Protein AF-A0A7C8F3L1-F1 (afdb_monomer)

Radius of gyration: 28.56 Å; Cα contacts (8 Å, |Δi|>4): 112; chains: 1; bounding box: 68×70×72 Å

Mean predicted aligned error: 16.93 Å

Sequence (219 aa):
MAISGIQSGQEVYRTPFAQESSMRPSEPSIVRYTESDTVLISEEAKELAKKDYPEKNQGKIATGQMDAAIQDKDLPLEALSLPSWYGNYVPNAMTVTHSISHEFWDMVGELTKDNSLSDEDRSQIKNYLQNDPIHQVNLAKDEFRRQFKNEISEYMDSIGKYFQESLKENGVNSNSDYYKKVVLDKDNSEKVHQSMQKRIESDPRLLELAEILGIKLNS

Structure (mmCIF, N/CA/C/O backbone):
data_AF-A0A7C8F3L1-F1
#
_entry.id   AF-A0A7C8F3L1-F1
#
loop_
_atom_site.group_PDB
_atom_site.id
_atom_site.type_symbol
_atom_site.label_atom_id
_atom_site.label_alt_id
_atom_site.label_comp_id
_atom_site.label_asym_id
_atom_site.label_entity_id
_atom_site.label_seq_id
_atom_site.pdbx_PDB_ins_code
_atom_site.Cartn_x
_atom_site.Cartn_y
_atom_site.Cartn_z
_atom_site.occupancy
_atom_site.B_iso_or_equiv
_atom_site.auth_seq_id
_atom_site.auth_comp_id
_atom_site.auth_asym_id
_atom_site.auth_atom_id
_atom_site.pdbx_PDB_model_num
ATOM 1 N N . MET A 1 1 ? 49.415 -52.675 -28.141 1.00 41.12 1 MET A N 1
ATOM 2 C CA . MET A 1 1 ? 48.752 -52.657 -26.821 1.00 41.12 1 MET A CA 1
ATOM 3 C C . MET A 1 1 ? 47.460 -51.883 -26.987 1.00 41.12 1 MET A C 1
ATOM 5 O O . MET A 1 1 ? 47.522 -50.749 -27.434 1.00 41.12 1 MET A O 1
ATOM 9 N N . ALA A 1 2 ? 46.321 -52.526 -26.746 1.00 43.72 2 ALA A N 1
ATOM 10 C CA . ALA A 1 2 ? 44.985 -51.968 -26.933 1.00 43.72 2 ALA A CA 1
ATOM 11 C C . ALA A 1 2 ? 44.196 -52.143 -25.635 1.00 43.72 2 ALA A C 1
ATOM 13 O O . ALA A 1 2 ? 44.110 -53.275 -25.173 1.00 43.72 2 ALA A O 1
ATOM 14 N N . ILE A 1 3 ? 43.650 -51.050 -25.088 1.00 39.44 3 ILE A N 1
ATOM 15 C CA . ILE A 1 3 ? 42.543 -50.963 -24.109 1.00 39.44 3 ILE A CA 1
ATOM 16 C C . ILE A 1 3 ? 41.992 -49.526 -24.292 1.00 39.44 3 ILE A C 1
ATOM 18 O O . ILE A 1 3 ? 42.764 -48.584 -24.159 1.00 39.44 3 ILE A O 1
ATOM 22 N N . SER A 1 4 ? 40.844 -49.287 -24.940 1.00 40.03 4 SER A N 1
ATOM 23 C CA . SER A 1 4 ? 39.437 -49.451 -24.512 1.00 40.03 4 SER A CA 1
ATOM 24 C C . SER A 1 4 ? 39.009 -48.469 -23.411 1.00 40.03 4 SER A C 1
ATOM 26 O O . SER A 1 4 ? 39.640 -48.418 -22.360 1.00 40.03 4 SER A O 1
ATOM 28 N N . GLY A 1 5 ? 37.934 -47.703 -23.650 1.00 34.28 5 GLY A N 1
ATOM 29 C CA . GLY A 1 5 ? 37.453 -46.713 -22.682 1.00 34.28 5 GLY A CA 1
ATOM 30 C C . GLY A 1 5 ? 36.285 -45.807 -23.094 1.00 34.28 5 GLY A C 1
ATOM 31 O O . GLY A 1 5 ? 36.393 -44.605 -22.924 1.00 34.28 5 GLY A O 1
ATOM 32 N N . ILE A 1 6 ? 35.179 -46.399 -23.563 1.00 42.59 6 ILE A N 1
ATOM 33 C CA . ILE A 1 6 ? 33.783 -45.946 -23.348 1.00 42.59 6 ILE A CA 1
ATOM 34 C C . ILE A 1 6 ? 33.248 -44.743 -24.165 1.00 42.59 6 ILE A C 1
ATOM 36 O O . ILE A 1 6 ? 33.463 -43.572 -23.871 1.00 42.59 6 ILE A O 1
ATOM 40 N N . GLN A 1 7 ? 32.411 -45.114 -25.142 1.00 43.03 7 GLN A N 1
ATOM 41 C CA . GLN A 1 7 ? 31.275 -44.374 -25.702 1.00 43.03 7 GLN A CA 1
ATOM 42 C C . GLN A 1 7 ? 30.099 -44.297 -24.713 1.00 43.03 7 GLN A C 1
ATOM 44 O O . GLN A 1 7 ? 29.766 -45.292 -24.074 1.00 43.03 7 GLN A O 1
ATOM 49 N N . SER A 1 8 ? 29.402 -43.162 -24.706 1.00 42.12 8 SER A N 1
ATOM 50 C CA . SER A 1 8 ? 27.931 -42.974 -24.688 1.00 42.12 8 SER A CA 1
ATOM 51 C C . SER A 1 8 ? 27.674 -41.543 -24.201 1.00 42.12 8 SER A C 1
ATOM 53 O O . SER A 1 8 ? 28.358 -41.070 -23.309 1.00 42.12 8 SER A O 1
ATOM 55 N N . GLY A 1 9 ? 26.772 -40.738 -24.738 1.00 35.88 9 GLY A N 1
ATOM 56 C CA . GLY A 1 9 ? 25.750 -40.890 -25.759 1.00 35.88 9 GLY A CA 1
ATOM 57 C C . GLY A 1 9 ? 24.759 -39.756 -25.498 1.00 35.88 9 GLY A C 1
ATOM 58 O O . GLY A 1 9 ? 24.421 -39.553 -24.340 1.00 35.88 9 GLY A O 1
ATOM 59 N N . GLN A 1 10 ? 24.349 -39.010 -26.527 1.00 36.50 10 GLN A N 1
ATOM 60 C CA . GLN A 1 10 ? 23.057 -38.310 -26.618 1.00 36.50 10 GLN A CA 1
ATOM 61 C C . GLN A 1 10 ? 22.979 -37.539 -27.945 1.00 36.50 10 GLN A C 1
ATOM 63 O O . GLN A 1 10 ? 23.273 -36.354 -28.030 1.00 36.50 10 GLN A O 1
ATOM 68 N N . GLU A 1 11 ? 22.558 -38.248 -28.994 1.00 39.00 11 GLU A N 1
ATOM 69 C CA . GLU A 1 11 ? 21.820 -37.656 -30.111 1.00 39.00 11 GLU A CA 1
ATOM 70 C C . GLU A 1 11 ? 20.391 -38.206 -30.070 1.00 39.00 11 GLU A C 1
ATOM 72 O O . GLU A 1 11 ? 20.135 -39.313 -30.532 1.00 39.00 11 GLU A O 1
ATOM 77 N N . VAL A 1 12 ? 19.471 -37.448 -29.478 1.00 38.06 12 VAL A N 1
ATOM 78 C CA . VAL A 1 12 ? 18.010 -37.556 -29.638 1.00 38.06 12 VAL A CA 1
ATOM 79 C C . VAL A 1 12 ? 17.530 -36.147 -29.252 1.00 38.06 12 VAL A C 1
ATOM 81 O O . VAL A 1 12 ? 17.669 -35.769 -28.100 1.00 38.06 12 VAL A O 1
ATOM 84 N N . TYR A 1 13 ? 17.173 -35.212 -30.131 1.00 33.66 13 TYR A N 1
ATOM 85 C CA . TYR A 1 13 ? 16.140 -35.260 -31.155 1.00 33.66 13 TYR A CA 1
ATOM 86 C C . TYR A 1 13 ? 16.482 -34.294 -32.300 1.00 33.66 13 TYR A C 1
ATOM 88 O O . TYR A 1 13 ? 16.552 -33.081 -32.116 1.00 33.66 13 TYR A O 1
ATOM 96 N N . ARG A 1 14 ? 16.604 -34.839 -33.511 1.00 31.86 14 ARG A N 1
ATOM 97 C CA . ARG A 1 14 ? 16.380 -34.120 -34.769 1.00 31.86 14 ARG A CA 1
ATOM 98 C C . ARG A 1 14 ? 14.924 -34.367 -35.159 1.00 31.86 14 ARG A C 1
ATOM 100 O O . ARG A 1 14 ? 14.532 -35.522 -35.298 1.00 31.86 14 ARG A O 1
ATOM 107 N N . THR A 1 15 ? 14.141 -33.323 -35.385 1.00 41.84 15 THR A N 1
ATOM 108 C CA . THR A 1 15 ? 12.866 -33.422 -36.109 1.00 41.84 15 THR A CA 1
ATOM 109 C C . THR A 1 15 ? 12.894 -32.460 -37.292 1.00 41.84 15 THR A C 1
ATOM 111 O O . THR A 1 15 ? 13.135 -31.269 -37.112 1.00 41.84 15 THR A O 1
ATOM 114 N N . PRO A 1 16 ? 12.668 -32.944 -38.522 1.00 45.44 16 PRO A N 1
ATOM 115 C CA . PRO A 1 16 ? 12.120 -32.133 -39.594 1.00 45.44 16 PRO A CA 1
ATOM 116 C C . PRO A 1 16 ? 10.601 -32.353 -39.653 1.00 45.44 16 PRO A C 1
ATOM 118 O O . PRO A 1 16 ? 10.141 -33.456 -39.381 1.00 45.44 16 PRO A O 1
ATOM 121 N N . PHE A 1 17 ? 9.828 -31.328 -40.008 1.00 31.78 17 PHE A N 1
ATOM 122 C CA . PHE A 1 17 ? 8.878 -31.352 -41.132 1.00 31.78 17 PHE A CA 1
ATOM 123 C C . PHE A 1 17 ? 8.000 -30.096 -41.138 1.00 31.78 17 PHE A C 1
ATOM 125 O O . PHE A 1 17 ? 7.510 -29.640 -40.108 1.00 31.78 17 PHE A O 1
ATOM 132 N N . ALA A 1 18 ? 7.798 -29.571 -42.343 1.00 36.12 18 ALA A N 1
ATOM 133 C CA . ALA A 1 18 ? 6.807 -28.562 -42.671 1.00 36.12 18 ALA A CA 1
ATOM 134 C C . ALA A 1 18 ? 5.569 -29.201 -43.338 1.00 36.12 18 ALA A C 1
ATOM 136 O O . ALA A 1 18 ? 5.679 -30.254 -43.962 1.00 36.12 18 ALA A O 1
ATOM 137 N N . GLN A 1 19 ? 4.468 -28.440 -43.273 1.00 33.66 19 GLN A N 1
ATOM 138 C CA . GLN A 1 19 ? 3.292 -28.361 -44.163 1.00 33.66 19 GLN A CA 1
ATOM 139 C C . GLN A 1 19 ? 2.064 -29.298 -44.014 1.00 33.66 19 GLN A C 1
ATOM 141 O O . GLN A 1 19 ? 2.078 -30.468 -44.372 1.00 33.66 19 GLN A O 1
ATOM 146 N N . GLU A 1 20 ? 0.980 -28.660 -43.533 1.00 35.03 20 GLU A N 1
ATOM 147 C CA . GLU A 1 20 ? -0.432 -28.599 -43.989 1.00 35.03 20 GLU A CA 1
ATOM 148 C C . GLU A 1 20 ? -1.170 -29.825 -44.576 1.00 35.03 20 GLU A C 1
ATOM 150 O O . GLU A 1 20 ? -0.854 -30.294 -45.663 1.00 35.03 20 GLU A O 1
ATOM 155 N N . SER A 1 21 ? -2.317 -30.182 -43.964 1.00 32.69 21 SER A N 1
ATOM 156 C CA . SER A 1 21 ? -3.661 -30.092 -44.590 1.00 32.69 21 SER A CA 1
ATOM 157 C C . SER A 1 21 ? -4.800 -30.563 -43.653 1.00 32.69 21 SER A C 1
ATOM 159 O O . SER A 1 21 ? -4.766 -31.670 -43.132 1.00 32.69 21 SER A O 1
ATOM 161 N N . SER A 1 22 ? -5.819 -29.699 -43.511 1.00 36.09 22 SER A N 1
ATOM 162 C CA . SER A 1 22 ? -7.275 -29.956 -43.410 1.00 36.09 22 SER A CA 1
ATOM 163 C C . SER A 1 22 ? -7.852 -31.031 -42.461 1.00 36.09 22 SER A C 1
ATOM 165 O O . SER A 1 22 ? -7.794 -32.216 -42.763 1.00 36.09 22 SER A O 1
ATOM 167 N N . MET A 1 23 ? -8.573 -30.593 -41.411 1.00 30.83 23 MET A N 1
ATOM 168 C CA . MET A 1 23 ? -9.991 -30.924 -41.111 1.00 30.83 23 MET A CA 1
ATOM 169 C C . MET A 1 23 ? -10.448 -30.256 -39.783 1.00 30.83 23 MET A C 1
ATOM 171 O O . MET A 1 23 ? -9.787 -30.358 -38.757 1.00 30.83 23 MET A O 1
ATOM 175 N N . ARG A 1 24 ? -11.592 -29.550 -39.803 1.00 32.66 24 ARG A N 1
ATOM 176 C CA . ARG A 1 24 ? -12.407 -29.125 -38.627 1.00 32.66 24 ARG A CA 1
ATOM 177 C C . ARG A 1 24 ? -13.138 -30.353 -38.024 1.00 32.66 24 ARG A C 1
ATOM 179 O O . ARG A 1 24 ? -13.264 -31.332 -38.756 1.00 32.66 24 ARG A O 1
ATOM 186 N N . PRO A 1 25 ? -13.874 -30.269 -36.888 1.00 44.16 25 PRO A N 1
ATOM 187 C CA . PRO A 1 25 ? -13.764 -29.443 -35.668 1.00 44.16 25 PRO A CA 1
ATOM 188 C C . PRO A 1 25 ? -13.951 -30.275 -34.361 1.00 44.16 25 PRO A C 1
ATOM 190 O O . PRO A 1 25 ? -14.642 -31.286 -34.380 1.00 44.16 25 PRO A O 1
ATOM 193 N N . SER A 1 26 ? -13.477 -29.800 -33.201 1.00 34.19 26 SER A N 1
ATOM 194 C CA . SER A 1 26 ? -14.122 -30.068 -31.892 1.00 34.19 26 SER A CA 1
ATOM 195 C C . SER A 1 26 ? -13.448 -29.280 -30.766 1.00 34.19 26 SER A C 1
ATOM 197 O O . SER A 1 26 ? -12.226 -29.287 -30.641 1.00 34.19 26 SER A O 1
ATOM 199 N N . GLU A 1 27 ? -14.265 -28.600 -29.963 1.00 39.47 27 GLU A N 1
ATOM 200 C CA . GLU A 1 27 ? -13.885 -27.886 -28.741 1.00 39.47 27 GLU A CA 1
ATOM 201 C C . GLU A 1 27 ? -13.195 -28.823 -27.731 1.00 39.47 27 GLU A C 1
ATOM 203 O O . GLU A 1 27 ? -13.696 -29.927 -27.495 1.00 39.47 27 GLU A O 1
ATOM 208 N N . PRO A 1 28 ? -12.091 -28.415 -27.080 1.00 36.34 28 PRO A N 1
ATOM 209 C CA . PRO A 1 28 ? -11.550 -29.176 -25.968 1.00 36.34 28 PRO A CA 1
ATOM 210 C C . PRO A 1 28 ? -12.359 -28.901 -24.697 1.00 36.34 28 PRO A C 1
ATOM 212 O O . PRO A 1 28 ? -12.402 -27.793 -24.162 1.00 36.34 28 PRO A O 1
ATOM 215 N N . SER A 1 29 ? -12.997 -29.960 -24.213 1.00 37.44 29 SER A N 1
ATOM 216 C CA . SER A 1 29 ? -13.644 -30.038 -22.911 1.00 37.44 29 SER A CA 1
ATOM 217 C C . SER A 1 29 ? -12.632 -29.766 -21.794 1.00 37.44 29 SER A C 1
ATOM 219 O O . SER A 1 29 ? -11.554 -30.355 -21.754 1.00 37.44 29 SER A O 1
ATOM 221 N N . ILE A 1 30 ? -13.001 -28.887 -20.863 1.00 40.16 30 ILE A N 1
ATOM 222 C CA . ILE A 1 30 ? -12.249 -28.611 -19.637 1.00 40.16 30 ILE A CA 1
ATOM 223 C C . ILE A 1 30 ? -12.249 -29.881 -18.776 1.00 40.16 30 ILE A C 1
ATOM 225 O O . ILE A 1 30 ? -13.267 -30.229 -18.174 1.00 40.16 30 ILE A O 1
ATOM 229 N N . VAL A 1 31 ? -11.107 -30.564 -18.690 1.00 38.09 31 VAL A N 1
ATOM 230 C CA . VAL A 1 31 ? -10.878 -31.606 -17.683 1.00 38.09 31 VAL A CA 1
ATOM 231 C C . VAL A 1 31 ? -10.505 -30.908 -16.378 1.00 38.09 31 VAL A C 1
ATOM 233 O O . VAL A 1 31 ? -9.419 -30.351 -16.235 1.00 38.09 31 VAL A O 1
ATOM 236 N N . ARG A 1 32 ? -11.437 -30.901 -15.422 1.00 37.78 32 ARG A N 1
ATOM 237 C CA . ARG A 1 32 ? -11.162 -30.534 -14.031 1.00 37.78 32 ARG A CA 1
ATOM 238 C C . ARG A 1 32 ? -10.427 -31.696 -13.368 1.00 37.78 32 ARG A C 1
ATOM 240 O O . ARG A 1 32 ? -11.048 -32.709 -13.065 1.00 37.78 32 ARG A O 1
ATOM 247 N N . TYR A 1 33 ? -9.136 -31.533 -13.109 1.00 36.88 33 TYR A N 1
ATOM 248 C CA . TYR A 1 33 ? -8.442 -32.356 -12.126 1.00 36.88 33 TYR A CA 1
ATOM 249 C C . TYR A 1 33 ? -8.737 -31.783 -10.738 1.00 36.88 33 TYR A C 1
ATOM 251 O O . TYR A 1 33 ? -8.188 -30.760 -10.343 1.00 36.88 33 TYR A O 1
ATOM 259 N N . THR A 1 34 ? -9.654 -32.417 -10.012 1.00 49.84 34 THR A N 1
ATOM 260 C CA . THR A 1 34 ? -9.706 -32.331 -8.550 1.00 49.84 34 THR A CA 1
ATOM 261 C C . THR A 1 34 ? -8.997 -33.560 -8.005 1.00 49.84 34 THR A C 1
ATOM 263 O O . THR A 1 34 ? -9.644 -34.528 -7.614 1.00 49.84 34 THR A O 1
ATOM 266 N N . GLU A 1 35 ? -7.669 -33.548 -8.022 1.00 45.53 35 GLU A N 1
ATOM 267 C CA . GLU A 1 35 ? -6.904 -34.440 -7.159 1.00 45.53 35 GLU A CA 1
ATOM 268 C C . GLU A 1 35 ? -6.589 -33.650 -5.896 1.00 45.53 35 GLU A C 1
ATOM 270 O O . GLU A 1 35 ? -5.793 -32.714 -5.886 1.00 45.53 35 GLU A O 1
ATOM 275 N N . SER A 1 36 ? -7.328 -33.968 -4.837 1.00 48.06 36 SER A N 1
ATOM 276 C CA . SER A 1 36 ? -6.984 -33.577 -3.482 1.00 48.06 36 SER A CA 1
ATOM 277 C C . SER A 1 36 ? -5.642 -34.218 -3.141 1.00 48.06 36 SER A C 1
ATOM 279 O O . SER A 1 36 ? -5.587 -35.405 -2.805 1.00 48.06 36 SER A O 1
ATOM 281 N N . ASP A 1 37 ? -4.575 -33.435 -3.259 1.00 38.44 37 ASP A N 1
ATOM 282 C CA . ASP A 1 37 ? -3.248 -33.787 -2.774 1.00 38.44 37 ASP A CA 1
ATOM 283 C C . ASP A 1 37 ? -3.350 -34.023 -1.259 1.00 38.44 37 ASP A C 1
ATOM 285 O O . ASP A 1 37 ? -3.557 -33.102 -0.465 1.00 38.44 37 ASP A O 1
ATOM 289 N N . THR A 1 38 ? -3.376 -35.294 -0.865 1.00 52.12 38 THR A N 1
ATOM 290 C CA . THR A 1 38 ? -3.554 -35.709 0.527 1.00 52.12 38 THR A CA 1
ATOM 291 C C . THR A 1 38 ? -2.256 -36.331 0.999 1.00 52.12 38 THR A C 1
ATOM 293 O O . THR A 1 38 ? -1.897 -37.449 0.637 1.00 52.12 38 THR A O 1
ATOM 296 N N . VAL A 1 39 ? -1.538 -35.586 1.835 1.00 48.72 39 VAL A N 1
ATOM 297 C CA . VAL A 1 39 ? -0.328 -36.073 2.494 1.00 48.72 39 VAL A CA 1
ATOM 298 C C . VAL A 1 39 ? -0.739 -37.087 3.563 1.00 48.72 39 VAL A C 1
ATOM 300 O O . VAL A 1 39 ? -1.374 -36.741 4.561 1.00 48.72 39 VAL A O 1
ATOM 303 N N . LEU A 1 40 ? -0.380 -38.356 3.365 1.00 50.44 40 LEU A N 1
ATOM 304 C CA . LEU A 1 40 ? -0.539 -39.394 4.382 1.00 50.44 40 LEU A CA 1
ATOM 305 C C . LEU A 1 40 ? 0.531 -39.199 5.462 1.00 50.44 40 LEU A C 1
ATOM 307 O O . LEU A 1 40 ? 1.679 -39.609 5.312 1.00 50.44 40 LEU A O 1
ATOM 311 N N . ILE A 1 41 ? 0.148 -38.546 6.558 1.00 60.69 41 ILE A N 1
ATOM 312 C CA . ILE A 1 41 ? 0.997 -38.405 7.744 1.00 60.69 41 ILE A CA 1
ATOM 313 C C . ILE A 1 41 ? 1.142 -39.785 8.398 1.00 60.69 41 ILE A C 1
ATOM 315 O O . ILE A 1 41 ? 0.138 -40.437 8.704 1.00 60.69 41 ILE A O 1
ATOM 319 N N . SER A 1 42 ? 2.385 -40.225 8.617 1.00 68.62 42 SER A N 1
ATOM 320 C CA . SER A 1 42 ? 2.680 -41.495 9.286 1.00 68.62 42 SER A CA 1
ATOM 321 C C . SER A 1 42 ? 2.126 -41.516 10.716 1.00 68.62 42 SER A C 1
ATOM 323 O O . SER A 1 42 ? 2.050 -40.488 11.390 1.00 68.62 42 SER A O 1
ATOM 325 N N . GLU A 1 43 ? 1.746 -42.698 11.207 1.00 61.94 43 GLU A N 1
ATOM 326 C CA . GLU A 1 43 ? 1.290 -42.873 12.598 1.00 61.94 43 GLU A CA 1
ATOM 327 C C . GLU A 1 43 ? 2.353 -42.409 13.612 1.00 61.94 43 GLU A C 1
ATOM 329 O O . GLU A 1 43 ? 2.019 -41.801 14.624 1.00 61.94 43 GLU A O 1
ATOM 334 N N . GLU A 1 44 ? 3.637 -42.568 13.288 1.00 59.06 44 GLU A N 1
ATOM 335 C CA . GLU A 1 44 ? 4.754 -42.080 14.106 1.00 59.06 44 GLU A CA 1
ATOM 336 C C . GLU A 1 44 ? 4.784 -40.541 14.205 1.00 59.06 44 GLU A C 1
ATOM 338 O O . GLU A 1 44 ? 4.976 -39.985 15.287 1.00 59.06 44 GLU A O 1
ATOM 343 N N . ALA A 1 45 ? 4.491 -39.832 13.109 1.00 63.22 45 ALA A N 1
ATOM 344 C CA . ALA A 1 45 ? 4.359 -38.375 13.120 1.00 63.22 45 ALA A CA 1
ATOM 345 C C . ALA A 1 45 ? 3.104 -37.909 13.885 1.00 63.22 45 ALA A C 1
ATOM 347 O O . ALA A 1 45 ? 3.135 -36.865 14.542 1.00 63.22 45 ALA A O 1
ATOM 348 N N . LYS A 1 46 ? 2.014 -38.694 13.874 1.00 61.66 46 LYS A N 1
ATOM 349 C CA . LYS A 1 46 ? 0.825 -38.420 14.703 1.00 61.66 46 LYS A CA 1
ATOM 350 C C . LYS A 1 46 ? 1.105 -38.597 16.195 1.00 61.66 46 LYS A C 1
ATOM 352 O O . LYS A 1 46 ? 0.560 -37.842 17.000 1.00 61.66 46 LYS A O 1
ATOM 357 N N . GLU A 1 47 ? 1.922 -39.573 16.583 1.00 64.38 47 GLU A N 1
ATOM 358 C CA . GLU A 1 47 ? 2.301 -39.770 17.988 1.00 64.38 47 GLU A CA 1
ATOM 359 C C . GLU A 1 47 ? 3.258 -38.687 18.496 1.00 64.38 47 GLU A C 1
ATOM 361 O O . GLU A 1 47 ? 3.100 -38.219 19.626 1.00 64.38 47 GLU A O 1
ATOM 366 N N . LEU A 1 48 ? 4.190 -38.222 17.660 1.00 60.88 48 LEU A N 1
ATOM 367 C CA . LEU A 1 48 ? 5.054 -37.081 17.985 1.00 60.88 48 LEU A CA 1
ATOM 368 C C . LEU A 1 48 ? 4.245 -35.790 18.171 1.00 60.88 48 LEU A C 1
ATOM 370 O O . LEU A 1 48 ? 4.416 -35.102 19.176 1.00 60.88 48 LEU A O 1
ATOM 374 N N . ALA A 1 49 ? 3.275 -35.521 17.291 1.00 59.97 49 ALA A N 1
ATOM 375 C CA . ALA A 1 49 ? 2.391 -34.360 17.417 1.00 59.97 49 ALA A CA 1
ATOM 376 C C . ALA A 1 49 ? 1.547 -34.365 18.709 1.00 59.97 49 ALA A C 1
ATOM 378 O O . ALA A 1 49 ? 1.173 -33.304 19.206 1.00 59.97 49 ALA A O 1
ATOM 379 N N . LYS A 1 50 ? 1.260 -35.542 19.285 1.00 59.75 50 LYS A N 1
ATOM 380 C CA . LYS A 1 50 ? 0.550 -35.666 20.570 1.00 59.75 50 LYS A CA 1
ATOM 381 C C . LYS A 1 50 ? 1.446 -35.436 21.788 1.00 59.75 50 LYS A C 1
ATOM 383 O O . LYS A 1 50 ? 0.929 -35.079 22.841 1.00 59.75 50 LYS A O 1
ATOM 388 N N . LYS A 1 51 ? 2.761 -35.649 21.678 1.00 54.22 51 LYS A N 1
ATOM 389 C CA . LYS A 1 51 ? 3.702 -35.452 22.796 1.00 54.22 51 LYS A CA 1
ATOM 390 C C . LYS A 1 51 ? 4.080 -33.988 23.017 1.00 54.22 51 LYS A C 1
ATOM 392 O O . LYS A 1 51 ? 4.320 -33.615 24.161 1.00 54.22 51 LYS A O 1
ATOM 397 N N . ASP A 1 52 ? 4.061 -33.172 21.964 1.00 52.50 52 ASP A N 1
ATOM 398 C CA . ASP A 1 52 ? 4.460 -31.758 22.032 1.00 52.50 52 ASP A CA 1
ATOM 399 C C . ASP A 1 52 ? 3.295 -30.782 22.287 1.00 52.50 52 ASP A C 1
ATOM 401 O O . ASP A 1 52 ? 3.517 -29.590 22.499 1.00 52.50 52 ASP A O 1
ATOM 405 N N . TYR A 1 53 ? 2.053 -31.275 22.334 1.00 41.66 53 TYR A N 1
ATOM 406 C CA . TYR A 1 53 ? 0.869 -30.467 22.632 1.00 41.66 53 TYR A CA 1
ATOM 407 C C . TYR A 1 53 ? 0.187 -30.929 23.927 1.00 41.66 53 TYR A C 1
ATOM 409 O O . TYR A 1 53 ? -0.397 -32.012 23.956 1.00 41.66 53 TYR A O 1
ATOM 417 N N . PRO A 1 54 ? 0.174 -30.121 25.004 1.00 43.06 54 PRO A N 1
ATOM 418 C CA . PRO A 1 54 ? -0.657 -30.427 26.160 1.00 43.06 54 PRO A CA 1
ATOM 419 C C . PRO A 1 54 ? -2.150 -30.375 25.779 1.00 43.06 54 PRO A C 1
ATOM 421 O O . PRO A 1 54 ? -2.642 -29.375 25.256 1.00 43.06 54 PRO A O 1
ATOM 424 N N . GLU A 1 55 ? -2.869 -31.455 26.099 1.00 46.12 55 GLU A N 1
ATOM 425 C CA . GLU A 1 55 ? -4.290 -31.786 25.852 1.00 46.12 55 GLU A CA 1
ATOM 426 C C . GLU A 1 55 ? -5.360 -30.786 26.365 1.00 46.12 55 GLU A C 1
ATOM 428 O O . GLU A 1 55 ? -6.513 -31.155 26.576 1.00 46.12 55 GLU A O 1
ATOM 433 N N . LYS A 1 56 ? -5.062 -29.498 26.572 1.00 43.88 56 LYS A N 1
ATOM 434 C CA . LYS A 1 56 ? -6.051 -28.553 27.131 1.00 43.88 56 LYS A CA 1
ATOM 435 C C . LYS A 1 56 ? -6.951 -27.826 26.130 1.00 43.88 56 LYS A C 1
ATOM 437 O O . LYS A 1 56 ? -7.856 -27.135 26.580 1.00 43.88 56 LYS A O 1
ATOM 442 N N . ASN A 1 57 ? -6.792 -28.006 24.818 1.00 46.28 57 ASN A N 1
ATOM 443 C CA . ASN A 1 57 ? -7.537 -27.213 23.824 1.00 46.28 57 ASN A CA 1
ATOM 444 C C . ASN A 1 57 ? -8.220 -28.024 22.703 1.00 46.28 57 ASN A C 1
ATOM 446 O O . ASN A 1 57 ? -8.379 -27.519 21.598 1.00 46.28 57 ASN A O 1
ATOM 450 N N . GLN A 1 58 ? -8.683 -29.254 22.958 1.00 42.47 58 GLN A N 1
ATOM 451 C CA . GLN A 1 58 ? -9.498 -30.004 21.976 1.00 42.47 58 GLN A CA 1
ATOM 452 C C . GLN A 1 58 ? -11.020 -29.872 22.162 1.00 42.47 58 GLN A C 1
ATOM 454 O O . GLN A 1 58 ? -11.795 -30.669 21.644 1.00 42.47 58 GLN A O 1
ATOM 459 N N . GLY A 1 59 ? -11.488 -28.828 22.843 1.00 38.25 59 GLY A N 1
ATOM 460 C CA . GLY A 1 59 ? -12.922 -28.602 23.012 1.00 38.25 59 GLY A CA 1
ATOM 461 C C . GLY A 1 59 ? -13.278 -27.133 23.121 1.00 38.25 59 GLY A C 1
ATOM 462 O O . GLY A 1 59 ? -13.654 -26.703 24.203 1.00 38.25 59 GLY A O 1
ATOM 463 N N . LYS A 1 60 ? -13.135 -26.361 22.033 1.00 40.34 60 LYS A N 1
ATOM 464 C CA . LYS A 1 60 ? -13.776 -25.038 21.859 1.00 40.34 60 LYS A CA 1
ATOM 465 C C . LYS A 1 60 ? -13.615 -24.504 20.425 1.00 40.34 60 LYS A C 1
ATOM 467 O O . LYS A 1 60 ? -13.106 -23.416 20.199 1.00 40.34 60 LYS A O 1
ATOM 472 N N . ILE A 1 61 ? -14.085 -25.266 19.437 1.00 41.62 61 ILE A N 1
ATOM 473 C CA . ILE A 1 61 ? -14.429 -24.711 18.115 1.00 41.62 61 ILE A CA 1
ATOM 474 C C . ILE A 1 61 ? -15.926 -24.927 17.894 1.00 41.62 61 ILE A C 1
ATOM 476 O O . ILE A 1 61 ? -16.366 -25.663 17.024 1.00 41.62 61 ILE A O 1
ATOM 480 N N . ALA A 1 62 ? -16.719 -24.338 18.779 1.00 43.12 62 ALA A N 1
ATOM 481 C CA . ALA A 1 62 ? -18.136 -24.093 18.579 1.00 43.12 62 ALA A CA 1
ATOM 482 C C . ALA A 1 62 ? -18.531 -23.015 19.589 1.00 43.12 62 ALA A C 1
ATOM 484 O O . ALA A 1 62 ? -18.218 -23.130 20.772 1.00 43.12 62 ALA A O 1
ATOM 485 N N . THR A 1 63 ? -19.206 -21.971 19.114 1.00 35.06 63 THR A N 1
ATOM 486 C CA . THR A 1 63 ? -19.792 -20.866 19.893 1.00 35.06 63 THR A CA 1
ATOM 487 C C . THR A 1 63 ? -18.811 -19.895 20.577 1.00 35.06 63 THR A C 1
ATOM 489 O O . THR A 1 63 ? -18.411 -20.058 21.721 1.00 35.06 63 THR A O 1
ATOM 492 N N . GLY A 1 64 ? -18.471 -18.816 19.864 1.00 42.28 64 GLY A N 1
ATOM 493 C CA . GLY A 1 64 ? -18.806 -17.449 20.295 1.00 42.28 64 GLY A CA 1
ATOM 494 C C . GLY A 1 64 ? -18.302 -16.893 21.632 1.00 42.28 64 GLY A C 1
ATOM 495 O O . GLY A 1 64 ? -18.873 -15.906 22.080 1.00 42.28 64 GLY A O 1
ATOM 496 N N . GLN A 1 65 ? -17.274 -17.451 22.274 1.00 39.09 65 GLN A N 1
ATOM 497 C CA . GLN A 1 65 ? -16.666 -16.843 23.469 1.00 39.09 65 GLN A CA 1
ATOM 498 C C . GLN A 1 65 ? -15.137 -16.961 23.448 1.00 39.09 65 GLN A C 1
ATOM 500 O O . GLN A 1 65 ? -14.558 -17.904 23.990 1.00 39.09 65 GLN A O 1
ATOM 505 N N . MET A 1 66 ? -14.478 -15.969 22.843 1.00 44.09 66 MET A N 1
ATOM 506 C CA . MET A 1 66 ? -13.048 -15.695 23.036 1.00 44.09 66 MET A CA 1
ATOM 507 C C . MET A 1 66 ? -12.851 -14.687 24.182 1.00 44.09 66 MET A C 1
ATOM 509 O O . MET A 1 66 ? -12.319 -13.596 23.984 1.00 44.09 66 MET A O 1
ATOM 513 N N . ASP A 1 67 ? -13.260 -15.080 25.391 1.00 42.84 67 A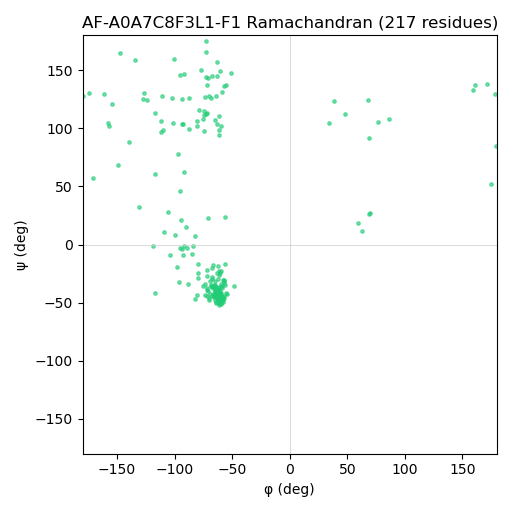SP A N 1
ATOM 514 C CA . ASP A 1 67 ? -12.945 -14.374 26.646 1.00 42.84 67 ASP A CA 1
ATOM 515 C C . ASP A 1 67 ? -11.715 -14.986 27.333 1.00 42.84 67 ASP A C 1
ATOM 517 O O . ASP A 1 67 ? -11.681 -15.236 28.536 1.00 42.84 67 ASP A O 1
ATOM 521 N N . ALA A 1 68 ? -10.671 -15.239 26.548 1.00 48.31 68 ALA A N 1
ATOM 522 C CA . ALA A 1 68 ? -9.316 -15.301 27.068 1.00 48.31 68 ALA A CA 1
ATOM 523 C C . ALA A 1 68 ? -8.583 -14.084 26.506 1.00 48.31 68 ALA A C 1
ATOM 525 O O . ALA A 1 68 ? -8.634 -13.818 25.301 1.00 48.31 68 ALA A O 1
ATOM 526 N N . ALA A 1 69 ? -7.955 -13.303 27.381 1.00 51.59 69 ALA A N 1
ATOM 527 C CA . ALA A 1 69 ? -7.073 -12.220 26.983 1.00 51.59 69 ALA A CA 1
ATOM 528 C C . ALA A 1 69 ? -5.912 -12.826 26.180 1.00 51.59 69 ALA A C 1
ATOM 530 O O . ALA A 1 69 ? -4.954 -13.328 26.762 1.00 51.59 69 ALA A O 1
ATOM 531 N N . ILE A 1 70 ? -6.044 -12.852 24.850 1.00 57.12 70 ILE A N 1
ATOM 532 C CA . ILE A 1 70 ? -4.969 -13.251 23.945 1.00 57.12 70 ILE A CA 1
ATOM 533 C C . ILE A 1 70 ? -3.852 -12.241 24.182 1.00 57.12 70 ILE A C 1
ATOM 535 O O . ILE A 1 70 ? -4.030 -11.054 23.891 1.00 57.12 70 ILE A O 1
ATOM 539 N N . GLN A 1 71 ? -2.756 -12.698 24.785 1.00 62.72 71 GLN A N 1
ATOM 540 C CA . GLN A 1 71 ? -1.548 -11.896 24.902 1.00 62.72 71 GLN A CA 1
ATOM 541 C C . GLN A 1 71 ? -0.974 -11.719 23.498 1.00 62.72 71 GLN A C 1
ATOM 543 O O . GLN A 1 71 ? -1.034 -12.643 22.692 1.00 62.72 71 GLN A O 1
ATOM 548 N N . ASP A 1 72 ? -0.384 -10.561 23.204 1.00 66.31 72 ASP A N 1
ATOM 549 C CA . ASP A 1 72 ? 0.120 -10.236 21.858 1.00 66.31 72 ASP A CA 1
ATOM 550 C C . ASP A 1 72 ? 1.130 -11.262 21.298 1.00 66.31 72 ASP A C 1
ATOM 552 O O . ASP A 1 72 ? 1.372 -11.292 20.096 1.00 66.31 72 ASP A O 1
ATOM 556 N N . LYS A 1 73 ? 1.706 -12.123 22.151 1.00 69.12 73 LYS A N 1
ATOM 557 C CA . LYS A 1 73 ? 2.627 -13.206 21.770 1.00 69.12 73 LYS A CA 1
ATOM 558 C C . LYS A 1 73 ? 1.948 -14.464 21.216 1.00 69.12 73 LYS A C 1
ATOM 560 O O . LYS A 1 73 ? 2.633 -15.258 20.584 1.00 69.12 73 LYS A O 1
ATOM 565 N N . ASP A 1 74 ? 0.643 -14.623 21.427 1.00 85.38 74 ASP A N 1
ATOM 566 C CA . ASP A 1 74 ? -0.128 -15.813 21.036 1.00 85.38 74 ASP A CA 1
ATOM 567 C C . ASP A 1 74 ? -1.085 -15.535 19.863 1.00 85.38 74 ASP A C 1
ATOM 569 O O . ASP A 1 74 ? -1.973 -16.335 19.562 1.00 85.38 74 ASP A O 1
ATOM 573 N N . LEU A 1 75 ? -0.953 -14.373 19.216 1.00 86.50 75 LEU A N 1
ATOM 574 C CA . LEU A 1 75 ? -1.767 -14.033 18.058 1.00 86.50 75 LEU A CA 1
ATOM 575 C C . LEU A 1 75 ? -1.342 -14.875 16.845 1.00 86.50 75 LEU A C 1
ATOM 577 O O . LEU A 1 75 ? -0.145 -15.045 16.603 1.00 86.50 75 LEU A O 1
ATOM 581 N N . PRO A 1 76 ? -2.302 -15.395 16.064 1.00 91.25 76 PRO A N 1
ATOM 582 C CA . PRO A 1 76 ? -1.975 -16.168 14.879 1.00 91.25 76 PRO A CA 1
ATOM 583 C C . PRO A 1 76 ? -1.455 -15.234 13.772 1.00 91.25 76 PRO A C 1
ATOM 585 O O . PRO A 1 76 ? -1.594 -14.011 13.856 1.00 91.25 76 PRO A O 1
ATOM 588 N N . LEU A 1 77 ? -0.842 -15.792 12.726 1.00 88.62 77 LEU A N 1
ATOM 589 C CA . LEU A 1 77 ? -0.190 -15.006 11.667 1.00 88.62 77 LEU A CA 1
ATOM 590 C C . LEU A 1 77 ? -1.149 -14.028 10.975 1.00 88.62 77 LEU A C 1
ATOM 592 O O . LEU A 1 77 ? -0.743 -12.940 10.568 1.00 88.62 77 LEU A O 1
ATOM 596 N N . GLU A 1 78 ? -2.433 -14.372 10.895 1.00 88.50 78 GLU A N 1
ATOM 597 C CA . GLU A 1 78 ? -3.481 -13.526 10.329 1.00 88.50 78 GLU A CA 1
ATOM 598 C C . GLU A 1 78 ? -3.645 -12.205 11.094 1.00 88.50 78 GLU A C 1
ATOM 600 O O . GLU A 1 78 ? -4.093 -11.219 10.512 1.00 88.50 78 GLU A O 1
ATOM 605 N N . ALA A 1 79 ? -3.237 -12.126 12.365 1.00 90.62 79 ALA A N 1
ATOM 606 C CA . ALA A 1 79 ? -3.246 -10.879 13.131 1.00 90.62 79 ALA A CA 1
ATOM 607 C C . ALA A 1 79 ? -2.261 -9.825 12.604 1.00 90.62 79 ALA A C 1
ATOM 609 O O . ALA A 1 79 ? -2.408 -8.648 12.923 1.00 90.62 79 ALA A O 1
ATOM 610 N N . LEU A 1 80 ? -1.282 -10.230 11.790 1.00 89.31 80 LEU A N 1
ATOM 611 C CA . LEU A 1 80 ? -0.340 -9.334 11.113 1.00 89.31 80 LEU A CA 1
ATOM 612 C C . LEU A 1 80 ? -0.781 -8.992 9.683 1.00 89.31 80 LEU A C 1
ATOM 614 O O . LEU A 1 80 ? -0.107 -8.222 8.999 1.00 89.31 80 LEU A O 1
ATOM 618 N N . SER A 1 81 ? -1.890 -9.568 9.211 1.00 91.19 81 SER A N 1
ATOM 619 C CA . SER A 1 81 ? -2.411 -9.275 7.879 1.00 91.19 81 SER A CA 1
ATOM 620 C C . SER A 1 81 ? -3.040 -7.884 7.829 1.00 91.19 81 SER A C 1
ATOM 622 O O . SER A 1 81 ? -3.669 -7.426 8.787 1.00 91.19 81 SER A O 1
ATOM 624 N N . LEU A 1 82 ? -2.876 -7.204 6.695 1.00 92.75 82 LEU A N 1
ATOM 625 C CA . LEU A 1 82 ? -3.626 -5.988 6.402 1.00 92.75 82 LEU A CA 1
ATOM 626 C C . LEU A 1 82 ? -5.051 -6.352 5.966 1.00 92.75 82 LEU A C 1
ATOM 628 O O . LEU A 1 82 ? -5.250 -7.405 5.352 1.00 92.75 82 LEU A O 1
ATOM 632 N N . PRO A 1 83 ? -6.046 -5.485 6.219 1.00 94.00 83 PRO A N 1
ATOM 633 C CA . PRO A 1 83 ? -7.396 -5.716 5.734 1.00 94.00 83 PRO A CA 1
ATOM 634 C C . PRO A 1 83 ? -7.389 -5.725 4.204 1.00 94.00 83 PRO A C 1
ATOM 636 O O . PRO A 1 83 ? -6.660 -4.956 3.575 1.00 94.00 83 PRO A O 1
ATOM 639 N N . SER A 1 84 ? -8.227 -6.555 3.586 1.00 91.62 84 SER A N 1
ATOM 640 C CA . SER A 1 84 ? -8.225 -6.726 2.126 1.00 91.62 84 SER A CA 1
ATOM 641 C C . SER A 1 84 ? -8.454 -5.420 1.357 1.00 91.62 84 SER A C 1
ATOM 643 O O . SER A 1 84 ? -7.919 -5.247 0.266 1.00 91.62 84 SER A O 1
ATOM 645 N N . TRP A 1 85 ? -9.223 -4.487 1.927 1.00 94.56 85 TRP A N 1
ATOM 646 C CA . TRP A 1 85 ? -9.501 -3.180 1.328 1.00 94.56 85 TRP A CA 1
ATOM 647 C C . TRP A 1 85 ? -8.290 -2.234 1.343 1.00 94.56 85 TRP A C 1
ATOM 649 O O . TRP A 1 85 ? -8.231 -1.323 0.520 1.00 94.56 85 TRP A O 1
ATOM 659 N N . TYR A 1 86 ? -7.302 -2.447 2.221 1.00 94.38 86 TYR A N 1
ATOM 660 C CA . TYR A 1 86 ? -6.135 -1.566 2.345 1.00 94.38 86 TYR A CA 1
ATOM 661 C C . TYR A 1 86 ? -5.274 -1.577 1.077 1.00 94.38 86 TYR A C 1
ATOM 663 O O . TYR A 1 86 ? -4.697 -0.559 0.701 1.00 94.38 86 TYR A O 1
ATOM 671 N N . GLY A 1 87 ? -5.247 -2.709 0.365 1.00 92.06 87 GLY A N 1
ATOM 672 C CA . GLY A 1 87 ? -4.528 -2.848 -0.902 1.00 92.06 87 GLY A CA 1
ATOM 673 C C . GLY A 1 87 ? -4.993 -1.882 -1.997 1.00 92.06 87 GLY A C 1
ATOM 674 O O . GLY A 1 87 ? -4.204 -1.557 -2.878 1.00 92.06 87 GLY A O 1
ATOM 675 N N . ASN A 1 88 ? -6.224 -1.360 -1.918 1.00 93.31 88 ASN A N 1
ATOM 676 C CA . ASN A 1 88 ? -6.743 -0.372 -2.875 1.00 93.31 88 ASN A CA 1
ATOM 677 C C . ASN A 1 88 ? -6.020 0.981 -2.787 1.00 93.31 88 ASN A C 1
ATOM 679 O O . ASN A 1 88 ? -6.066 1.763 -3.731 1.00 93.31 88 ASN A O 1
ATOM 683 N N . TYR A 1 89 ? -5.351 1.243 -1.664 1.00 94.44 89 TYR A N 1
ATOM 684 C CA . TYR A 1 89 ? -4.585 2.460 -1.417 1.00 94.44 89 TYR A CA 1
ATOM 685 C C . TYR A 1 89 ? -3.088 2.263 -1.647 1.00 94.44 89 TYR A C 1
ATOM 687 O O . TYR A 1 89 ? -2.305 3.126 -1.289 1.00 94.44 89 TYR A O 1
ATOM 695 N N . VAL A 1 90 ? -2.648 1.128 -2.190 1.00 92.62 90 VAL A N 1
ATOM 696 C CA . VAL A 1 90 ? -1.225 0.891 -2.454 1.00 92.62 90 VAL A CA 1
ATOM 697 C C . VAL A 1 90 ? -0.970 1.085 -3.949 1.00 92.62 90 VAL A C 1
ATOM 699 O O . VAL A 1 90 ? -1.629 0.429 -4.760 1.00 92.62 90 VAL A O 1
ATOM 702 N N . PRO A 1 91 ? -0.009 1.940 -4.358 1.00 92.69 91 PRO A N 1
ATOM 703 C CA . PRO A 1 91 ? 0.345 2.070 -5.765 1.00 92.69 91 PRO A CA 1
ATOM 704 C C . PRO A 1 91 ? 0.721 0.706 -6.354 1.00 92.69 91 PRO A C 1
ATOM 706 O O . PRO A 1 91 ? 1.493 -0.047 -5.757 1.00 92.69 91 PRO A O 1
ATOM 709 N N . ASN A 1 92 ? 0.259 0.396 -7.569 1.00 89.75 92 ASN A N 1
ATOM 710 C CA . ASN A 1 92 ? 0.587 -0.880 -8.220 1.00 89.75 92 ASN A CA 1
ATOM 711 C C . ASN A 1 92 ? 2.110 -1.081 -8.363 1.00 89.75 92 ASN A C 1
ATOM 713 O O . ASN A 1 92 ? 2.610 -2.203 -8.276 1.00 89.75 92 ASN A O 1
ATOM 717 N N . ALA A 1 93 ? 2.870 0.008 -8.510 1.00 86.69 93 ALA A N 1
ATOM 718 C CA . ALA A 1 93 ? 4.327 -0.031 -8.541 1.00 86.69 93 ALA A CA 1
ATOM 719 C C . ALA A 1 93 ? 4.967 -0.556 -7.243 1.00 86.69 93 ALA A C 1
ATOM 721 O O . ALA A 1 93 ? 6.112 -0.994 -7.278 1.00 86.69 93 ALA A O 1
ATOM 722 N N . MET A 1 94 ? 4.253 -0.567 -6.116 1.00 84.88 94 MET A N 1
ATOM 723 C CA . MET A 1 94 ? 4.725 -1.135 -4.849 1.00 84.88 94 MET A CA 1
ATOM 724 C C . MET A 1 94 ? 4.329 -2.600 -4.645 1.00 84.88 94 MET A C 1
ATOM 726 O O . MET A 1 94 ? 4.810 -3.237 -3.711 1.00 84.88 94 MET A O 1
ATOM 730 N N . THR A 1 95 ? 3.473 -3.162 -5.502 1.00 83.19 95 THR A N 1
ATOM 731 C CA . THR A 1 95 ? 3.081 -4.568 -5.373 1.00 83.19 95 THR A CA 1
ATOM 732 C C . THR A 1 95 ? 4.223 -5.480 -5.811 1.00 83.19 95 THR A C 1
ATOM 734 O O . THR A 1 95 ? 4.757 -5.350 -6.921 1.00 83.19 95 THR A O 1
ATOM 737 N N . VAL A 1 96 ? 4.584 -6.415 -4.932 1.00 68.00 96 VAL A N 1
ATOM 738 C CA . VAL A 1 96 ? 5.580 -7.450 -5.214 1.00 68.00 96 VAL A CA 1
ATOM 739 C C . VAL A 1 96 ? 4.945 -8.482 -6.143 1.00 68.00 96 VAL A C 1
ATOM 741 O O . VAL A 1 96 ? 3.986 -9.169 -5.782 1.00 68.00 96 VAL A O 1
ATOM 744 N N . THR A 1 97 ? 5.461 -8.587 -7.364 1.00 62.66 97 THR A N 1
ATOM 745 C CA . THR A 1 97 ? 5.141 -9.705 -8.254 1.00 62.66 97 THR A CA 1
ATOM 746 C C . THR A 1 97 ? 5.810 -10.953 -7.676 1.00 62.66 97 THR A C 1
ATOM 748 O O . THR A 1 97 ? 6.993 -10.941 -7.357 1.00 62.66 97 THR A O 1
ATOM 751 N N . HIS A 1 98 ? 5.054 -12.038 -7.486 1.00 56.78 98 HIS A N 1
ATOM 752 C CA . HIS A 1 98 ? 5.539 -13.294 -6.884 1.00 56.78 98 HIS A CA 1
ATOM 753 C C . HIS A 1 98 ? 6.507 -14.081 -7.797 1.00 56.78 98 HIS A C 1
ATOM 755 O O . HIS A 1 98 ? 6.645 -15.295 -7.683 1.00 56.78 98 HIS A O 1
ATOM 761 N N . SER A 1 99 ? 7.162 -13.415 -8.741 1.00 55.81 99 SER A N 1
ATOM 762 C CA . SER A 1 99 ? 7.941 -14.033 -9.807 1.00 55.81 99 SER A CA 1
ATOM 763 C C . SER A 1 99 ? 9.346 -13.455 -9.828 1.00 55.81 99 SER A C 1
ATOM 765 O O . SER A 1 99 ? 9.478 -12.236 -9.845 1.00 55.81 99 SER A O 1
ATOM 767 N N . ILE A 1 100 ? 10.331 -14.362 -9.852 1.00 56.03 100 ILE A N 1
ATOM 768 C CA . ILE A 1 100 ? 11.773 -14.191 -10.106 1.00 56.03 100 ILE A CA 1
ATOM 769 C C . ILE A 1 100 ? 12.343 -12.860 -9.584 1.00 56.03 100 ILE A C 1
ATOM 771 O O . ILE A 1 100 ? 12.139 -11.799 -10.174 1.00 56.03 100 ILE A O 1
ATOM 775 N N . SER A 1 101 ? 13.073 -12.953 -8.468 1.00 60.12 101 SER A N 1
ATOM 776 C CA . SER A 1 101 ? 13.592 -11.818 -7.701 1.00 60.12 101 SER A CA 1
ATOM 777 C C . SER A 1 101 ? 14.345 -10.800 -8.565 1.00 60.12 101 SER A C 1
ATOM 779 O O . SER A 1 101 ? 15.030 -11.145 -9.525 1.00 60.12 101 SER A O 1
ATOM 781 N N . HIS A 1 102 ? 14.259 -9.526 -8.174 1.00 59.97 102 HIS A N 1
ATOM 782 C CA . HIS A 1 102 ? 15.076 -8.435 -8.721 1.00 59.97 102 HIS A CA 1
ATOM 783 C C . HIS A 1 102 ? 16.572 -8.810 -8.749 1.00 59.97 102 HIS A C 1
ATOM 785 O O . HIS A 1 102 ? 17.270 -8.520 -9.712 1.00 59.97 102 HIS A O 1
ATOM 791 N N . GLU A 1 103 ? 17.027 -9.559 -7.740 1.00 62.91 103 GLU A N 1
ATOM 792 C CA . GLU A 1 103 ? 18.391 -10.086 -7.623 1.00 62.91 103 GLU A CA 1
ATOM 793 C C . GLU A 1 103 ? 18.774 -11.044 -8.757 1.00 62.91 103 GLU A C 1
ATOM 795 O O . GLU A 1 103 ? 19.910 -11.012 -9.220 1.00 62.91 103 GLU A O 1
ATOM 800 N N . PHE A 1 104 ? 17.844 -11.872 -9.247 1.00 68.69 104 PHE A N 1
ATOM 801 C CA . PHE A 1 104 ? 18.114 -12.736 -10.396 1.00 68.69 104 PHE A CA 1
ATOM 802 C C . PHE A 1 104 ? 18.371 -11.903 -11.654 1.00 68.69 104 PHE A C 1
ATOM 804 O O . PHE A 1 104 ? 19.300 -12.188 -12.406 1.00 68.69 104 PHE A O 1
ATOM 811 N N . TRP A 1 105 ? 17.586 -10.849 -11.876 1.00 66.69 105 TRP A N 1
ATOM 812 C CA . TRP A 1 105 ? 17.739 -10.008 -13.061 1.00 66.69 105 TRP A CA 1
ATOM 813 C C . TRP A 1 105 ? 18.952 -9.079 -12.985 1.00 66.69 105 TRP A C 1
ATOM 815 O O . TRP A 1 105 ? 19.635 -8.907 -13.995 1.00 66.69 105 TRP A O 1
ATOM 825 N N . ASP A 1 106 ? 19.276 -8.556 -11.802 1.00 68.62 106 ASP A N 1
ATOM 826 C CA . ASP A 1 106 ? 20.523 -7.822 -11.568 1.00 68.62 106 ASP A CA 1
ATOM 827 C C . ASP A 1 106 ? 21.741 -8.723 -11.791 1.00 68.62 106 ASP A C 1
ATOM 829 O O . ASP A 1 106 ? 22.665 -8.336 -12.506 1.00 68.62 106 ASP A O 1
ATOM 833 N N . MET A 1 107 ? 21.710 -9.958 -11.279 1.00 73.44 107 MET A N 1
ATOM 834 C CA . MET A 1 107 ? 22.758 -10.957 -11.499 1.00 73.44 107 MET A CA 1
ATOM 835 C C . MET A 1 107 ? 22.942 -11.262 -12.992 1.00 73.44 107 MET A C 1
ATOM 837 O O . MET A 1 107 ? 24.069 -11.291 -13.481 1.00 73.44 107 MET A O 1
ATOM 841 N N . VAL A 1 108 ? 21.856 -11.441 -13.749 1.00 69.50 108 VAL A N 1
ATOM 842 C CA . VAL A 1 108 ? 21.922 -11.625 -15.211 1.00 69.50 108 VAL A CA 1
ATOM 843 C C . VAL A 1 108 ? 22.507 -10.377 -15.901 1.00 69.50 108 VAL A C 1
ATOM 845 O O . VAL A 1 108 ? 23.302 -10.487 -16.839 1.00 69.50 108 VAL A O 1
ATOM 848 N N . GLY A 1 109 ? 22.173 -9.178 -15.420 1.00 67.81 109 GLY A N 1
ATOM 849 C CA . GLY A 1 109 ? 22.746 -7.916 -15.893 1.00 67.81 109 GLY A CA 1
ATOM 850 C C . GLY A 1 109 ? 24.233 -7.733 -15.557 1.00 67.81 109 GLY A C 1
ATOM 851 O O . GLY A 1 109 ? 24.950 -7.067 -16.301 1.00 67.81 109 GLY A O 1
ATOM 852 N N . GLU A 1 110 ? 24.720 -8.313 -14.462 1.00 71.00 110 GLU A N 1
ATOM 853 C CA . GLU A 1 110 ? 26.139 -8.304 -14.084 1.00 71.00 110 GLU A CA 1
ATOM 854 C C . GLU A 1 110 ? 26.951 -9.361 -14.840 1.00 71.00 110 GLU A C 1
ATOM 856 O O . GLU A 1 110 ? 28.008 -9.033 -15.383 1.00 71.00 110 GLU A O 1
ATOM 861 N N . LEU A 1 111 ? 26.425 -10.581 -14.986 1.00 67.38 111 LEU A N 1
ATOM 862 C CA . LEU A 1 111 ? 27.043 -11.668 -15.765 1.00 67.38 111 LEU A CA 1
ATOM 863 C C . LEU A 1 111 ? 27.225 -11.311 -17.248 1.00 67.38 111 LEU A C 1
ATOM 865 O O . LEU A 1 111 ? 28.085 -11.847 -17.939 1.00 67.38 111 LEU A O 1
ATOM 869 N N . THR A 1 112 ? 26.422 -10.381 -17.761 1.00 65.62 112 THR A N 1
ATOM 870 C CA . THR A 1 112 ? 26.557 -9.880 -19.135 1.00 65.62 112 THR A CA 1
ATOM 871 C C . THR A 1 112 ? 27.577 -8.739 -19.276 1.00 65.62 112 THR A C 1
ATOM 873 O O . THR A 1 112 ? 27.913 -8.382 -20.407 1.00 65.62 112 THR A O 1
ATOM 876 N N . LYS A 1 113 ? 28.112 -8.185 -18.172 1.00 70.50 113 LYS A N 1
ATOM 877 C CA . LYS A 1 113 ? 29.103 -7.086 -18.166 1.00 70.50 113 LYS A CA 1
ATOM 878 C C . LYS A 1 113 ? 30.556 -7.545 -18.050 1.00 70.50 113 LYS A C 1
ATOM 880 O O . LYS A 1 113 ? 31.434 -6.867 -18.577 1.00 70.50 113 LYS A O 1
ATOM 885 N N . ASP A 1 114 ? 30.832 -8.648 -17.360 1.00 67.00 114 ASP A N 1
ATOM 886 C CA . ASP A 1 114 ? 32.199 -9.079 -17.009 1.00 67.00 114 ASP A CA 1
ATOM 887 C C . ASP A 1 114 ? 32.944 -9.832 -18.129 1.00 67.00 114 ASP A C 1
ATOM 889 O O . ASP A 1 114 ? 34.056 -10.322 -17.940 1.00 67.00 114 ASP A O 1
ATOM 893 N N . ASN A 1 115 ? 32.358 -9.888 -19.325 1.00 65.12 115 ASN A N 1
ATOM 894 C CA . ASN A 1 115 ? 32.882 -10.610 -20.478 1.00 65.12 115 ASN A CA 1
ATOM 895 C C . ASN A 1 115 ? 33.004 -12.141 -20.285 1.00 65.12 115 ASN A C 1
ATOM 897 O O . ASN A 1 115 ? 33.625 -12.795 -21.122 1.00 65.12 115 ASN A O 1
ATOM 901 N N . SER A 1 116 ? 32.416 -12.712 -19.222 1.00 73.19 116 SER A N 1
ATOM 902 C CA . SER A 1 116 ? 32.453 -14.157 -18.929 1.00 73.19 116 SER A CA 1
ATOM 903 C C . SER A 1 116 ? 31.592 -14.989 -19.882 1.00 73.19 116 SER A C 1
ATOM 905 O O . SER A 1 116 ? 31.887 -16.156 -20.133 1.00 73.19 116 SER A O 1
ATOM 907 N N . LEU A 1 117 ? 30.547 -14.376 -20.439 1.00 77.50 117 LEU A N 1
ATOM 908 C CA . LEU A 1 117 ? 29.652 -14.970 -21.428 1.00 77.50 117 LEU A CA 1
ATOM 909 C C . LEU A 1 117 ? 30.121 -14.679 -22.853 1.00 77.50 117 LEU A C 1
ATOM 911 O O . LEU A 1 117 ? 30.631 -13.589 -23.130 1.00 77.50 117 LEU A O 1
ATOM 915 N N . SER A 1 118 ? 29.887 -15.619 -23.773 1.00 83.00 118 SER A N 1
ATOM 916 C CA . SER A 1 118 ? 30.125 -15.380 -25.198 1.00 83.00 118 SER A CA 1
ATOM 917 C C . SER A 1 118 ? 29.213 -14.263 -25.731 1.00 83.00 118 SER A C 1
ATOM 919 O O . SER A 1 118 ? 28.153 -13.981 -25.168 1.00 83.00 118 SER A O 1
ATOM 921 N N . ASP A 1 119 ? 29.607 -13.612 -26.829 1.00 82.56 119 ASP A N 1
ATOM 922 C CA . ASP A 1 119 ? 28.770 -12.592 -27.484 1.00 82.56 119 ASP A CA 1
ATOM 923 C C . ASP A 1 119 ? 27.384 -13.129 -27.867 1.00 82.56 119 ASP A C 1
ATOM 925 O O . ASP A 1 119 ? 26.385 -12.409 -27.783 1.00 82.56 119 ASP A O 1
ATOM 929 N N . GLU A 1 120 ? 27.319 -14.405 -28.248 1.00 85.19 120 GLU A N 1
ATOM 930 C CA . GLU A 1 120 ? 26.080 -15.078 -28.616 1.00 85.19 120 GLU A CA 1
ATOM 931 C C . GLU A 1 120 ? 25.175 -15.301 -27.400 1.00 85.19 120 GLU A C 1
ATOM 933 O O . GLU A 1 120 ? 24.003 -14.919 -27.442 1.00 85.19 120 GLU A O 1
ATOM 938 N N . ASP A 1 121 ? 25.723 -15.787 -26.283 1.00 80.69 121 ASP A N 1
ATOM 939 C CA . ASP A 1 121 ? 24.965 -15.981 -25.040 1.00 80.69 121 ASP A CA 1
ATOM 940 C C . ASP A 1 121 ? 24.436 -14.647 -24.497 1.00 80.69 121 ASP A C 1
ATOM 942 O O . ASP A 1 121 ? 23.270 -14.536 -24.110 1.00 80.69 121 ASP A O 1
ATOM 946 N N . ARG A 1 122 ? 25.256 -13.587 -24.534 1.00 80.75 122 ARG A N 1
ATOM 947 C CA . ARG A 1 122 ? 24.825 -12.234 -24.142 1.00 80.75 122 ARG A CA 1
ATOM 948 C C . ARG A 1 122 ? 23.685 -11.720 -25.011 1.00 80.75 122 ARG A C 1
ATOM 950 O O . ARG A 1 122 ? 22.750 -11.108 -24.493 1.00 80.75 122 ARG A O 1
ATOM 957 N N . SER A 1 123 ? 23.757 -11.951 -26.320 1.00 82.50 123 SER A N 1
ATOM 958 C CA . SER A 1 123 ? 22.713 -11.549 -27.264 1.00 82.50 123 SER A CA 1
ATOM 959 C C . SER A 1 123 ? 21.401 -12.291 -26.999 1.00 82.50 123 SER A C 1
ATOM 961 O O . SER A 1 123 ? 20.343 -11.663 -26.929 1.00 82.50 123 SER A O 1
ATOM 963 N N . GLN A 1 124 ? 21.464 -13.607 -26.768 1.00 83.44 124 GLN A N 1
ATOM 964 C CA . GLN A 1 124 ? 20.291 -14.423 -26.444 1.00 83.44 124 GLN A CA 1
ATOM 965 C C . GLN A 1 124 ? 19.637 -13.993 -25.128 1.00 83.44 124 GLN A C 1
ATOM 967 O O . GLN A 1 124 ? 18.423 -13.789 -25.088 1.00 83.44 124 GLN A O 1
ATOM 972 N N . ILE A 1 125 ? 20.433 -13.776 -24.078 1.00 81.44 125 ILE A N 1
ATOM 973 C CA . ILE A 1 125 ? 19.950 -13.287 -22.779 1.00 81.44 125 ILE A CA 1
ATOM 974 C C . ILE A 1 125 ? 19.308 -11.910 -22.930 1.00 81.44 125 ILE A C 1
ATOM 976 O O . ILE A 1 125 ? 18.194 -11.694 -22.460 1.00 81.44 125 ILE A O 1
ATOM 980 N N . LYS A 1 126 ? 19.967 -10.979 -23.626 1.00 80.94 126 LYS A N 1
ATOM 981 C CA . LYS A 1 126 ? 19.418 -9.639 -23.859 1.00 80.94 126 LYS A CA 1
ATOM 982 C C . LYS A 1 126 ? 18.091 -9.700 -24.612 1.00 80.94 126 LYS A C 1
ATOM 984 O O . LYS A 1 126 ? 17.150 -9.010 -24.233 1.00 80.94 126 LYS A O 1
ATOM 989 N N . ASN A 1 127 ? 18.003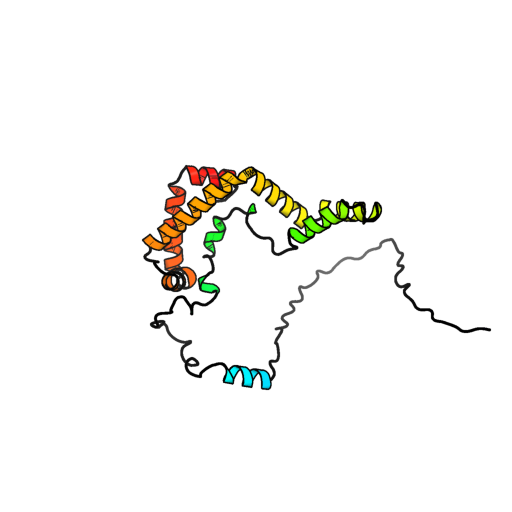 -10.536 -25.643 1.00 84.62 127 ASN A N 1
ATOM 990 C CA . ASN A 1 127 ? 16.771 -10.731 -26.400 1.00 84.62 127 ASN A CA 1
ATOM 991 C C . ASN A 1 127 ? 15.660 -11.330 -25.523 1.00 84.62 127 ASN A C 1
ATOM 993 O O . ASN A 1 127 ? 14.514 -10.897 -25.600 1.00 84.62 127 ASN A O 1
ATOM 997 N N . TYR A 1 128 ? 15.988 -12.286 -24.653 1.00 82.94 128 TYR A N 1
ATOM 998 C CA . TYR A 1 128 ? 15.034 -12.846 -23.698 1.00 82.94 128 TYR A CA 1
ATOM 999 C C . TYR A 1 128 ? 14.515 -11.782 -22.721 1.00 82.94 128 TYR A C 1
ATOM 1001 O O . TYR A 1 128 ? 13.307 -11.612 -22.599 1.00 82.94 128 TYR A O 1
ATOM 1009 N N . LEU A 1 129 ? 15.404 -10.990 -22.112 1.00 80.38 129 LEU A N 1
ATOM 1010 C CA . LEU A 1 129 ? 15.030 -9.905 -21.192 1.00 80.38 129 LEU A CA 1
ATOM 1011 C C . LEU A 1 129 ? 14.142 -8.848 -21.853 1.00 80.38 129 LEU A C 1
ATOM 1013 O O . LEU A 1 129 ? 13.179 -8.370 -21.257 1.00 80.38 129 LEU A O 1
ATOM 1017 N N . GLN A 1 130 ? 14.457 -8.477 -23.092 1.00 81.88 130 GLN A N 1
ATOM 1018 C CA . GLN A 1 130 ? 13.691 -7.475 -23.833 1.00 81.88 130 GLN A CA 1
ATOM 1019 C C . GLN A 1 130 ? 12.281 -7.952 -24.195 1.00 81.88 130 GLN A C 1
ATOM 1021 O O . GLN A 1 130 ? 11.381 -7.123 -24.312 1.00 81.88 130 GLN A O 1
ATOM 1026 N N . ASN A 1 131 ? 12.084 -9.263 -24.345 1.00 85.19 131 ASN A N 1
ATOM 1027 C CA . ASN A 1 131 ? 10.803 -9.842 -24.743 1.00 85.19 131 ASN A CA 1
ATOM 1028 C C . ASN A 1 131 ? 10.023 -10.487 -23.586 1.00 85.19 131 ASN A C 1
ATOM 1030 O O . ASN A 1 131 ? 8.862 -10.840 -23.788 1.00 85.19 131 ASN A O 1
ATOM 1034 N N . ASP A 1 132 ? 10.611 -10.643 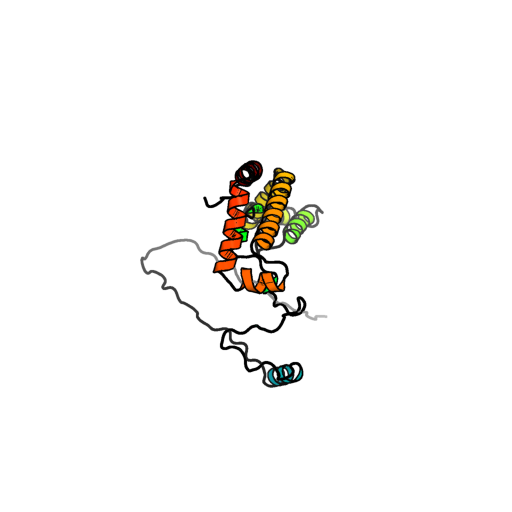-22.395 1.00 84.44 132 ASP A N 1
ATOM 1035 C CA . ASP A 1 132 ? 9.898 -11.150 -21.220 1.00 84.44 132 ASP A CA 1
ATOM 1036 C C . ASP A 1 132 ? 8.952 -10.071 -20.656 1.00 84.44 132 ASP A C 1
ATOM 1038 O O . ASP A 1 132 ? 9.416 -9.073 -20.089 1.00 84.44 132 ASP A O 1
ATOM 1042 N N . PRO A 1 133 ? 7.621 -10.252 -20.755 1.00 85.38 133 PRO A N 1
ATOM 1043 C CA . PRO A 1 133 ? 6.666 -9.264 -20.268 1.00 85.38 133 PRO A CA 1
ATOM 1044 C C . PRO A 1 133 ? 6.774 -9.032 -18.756 1.00 85.38 133 PRO A C 1
ATOM 1046 O O . PRO A 1 133 ? 6.495 -7.924 -18.298 1.00 85.38 133 PRO A O 1
ATOM 1049 N N . ILE A 1 134 ? 7.189 -10.033 -17.969 1.00 82.62 134 ILE A N 1
ATOM 1050 C CA . ILE A 1 134 ? 7.317 -9.893 -16.511 1.00 82.62 134 ILE A CA 1
ATOM 1051 C C . ILE A 1 134 ? 8.490 -8.972 -16.178 1.00 82.62 134 ILE A C 1
ATOM 1053 O O . ILE A 1 134 ? 8.334 -8.033 -15.391 1.00 82.62 134 ILE A O 1
ATOM 1057 N N . HIS A 1 135 ? 9.646 -9.200 -16.805 1.00 81.56 135 HIS A N 1
ATOM 1058 C CA . HIS A 1 135 ? 10.809 -8.335 -16.655 1.00 81.56 135 HIS A CA 1
ATOM 1059 C C . HIS A 1 135 ? 10.503 -6.887 -17.062 1.00 81.56 135 HIS A C 1
ATOM 1061 O O . HIS A 1 135 ? 10.796 -5.967 -16.299 1.00 81.56 135 HIS A O 1
ATOM 1067 N N . GLN A 1 136 ? 9.839 -6.676 -18.204 1.00 85.19 136 GLN A N 1
ATOM 1068 C CA . GLN A 1 136 ? 9.473 -5.331 -18.665 1.00 85.19 136 GLN A CA 1
ATOM 1069 C C . GLN A 1 136 ? 8.516 -4.615 -17.699 1.00 85.19 136 GLN A C 1
ATOM 1071 O O . GLN A 1 136 ? 8.695 -3.431 -17.413 1.00 85.19 136 GLN A O 1
ATOM 1076 N N . VAL A 1 137 ? 7.534 -5.326 -17.132 1.00 86.94 137 VAL A N 1
ATOM 1077 C CA . VAL A 1 137 ? 6.647 -4.761 -16.100 1.00 86.94 137 VAL A CA 1
ATOM 1078 C C . VAL A 1 137 ? 7.435 -4.373 -14.849 1.00 86.94 137 VAL A C 1
ATOM 1080 O O . VAL A 1 137 ? 7.200 -3.302 -14.292 1.00 86.94 137 VAL A O 1
ATOM 1083 N N . ASN A 1 138 ? 8.372 -5.209 -14.400 1.00 83.94 138 ASN A N 1
ATOM 1084 C CA . ASN A 1 138 ? 9.179 -4.912 -13.217 1.00 83.94 138 ASN A CA 1
ATOM 1085 C C . ASN A 1 138 ? 10.107 -3.709 -13.443 1.00 83.94 138 ASN A C 1
ATOM 1087 O O . ASN A 1 138 ? 10.130 -2.822 -12.593 1.00 83.94 138 ASN A O 1
ATOM 1091 N N . LEU A 1 139 ? 10.765 -3.614 -14.605 1.00 84.38 139 LEU A N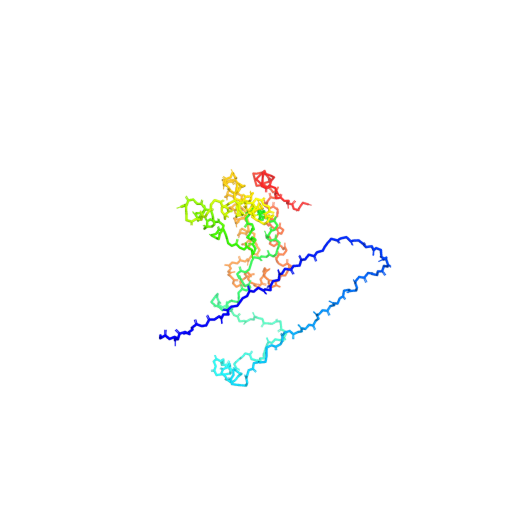 1
ATOM 1092 C CA . LEU A 1 139 ? 11.555 -2.438 -14.987 1.00 84.38 139 LEU A CA 1
ATOM 1093 C C . LEU A 1 139 ? 10.713 -1.159 -14.978 1.00 84.38 139 LEU A C 1
ATOM 1095 O O . LEU A 1 139 ? 11.117 -0.163 -14.382 1.00 84.38 139 LEU A O 1
ATOM 1099 N N . ALA A 1 140 ? 9.514 -1.195 -15.564 1.00 88.62 140 ALA A N 1
ATOM 1100 C CA . ALA A 1 140 ? 8.609 -0.049 -15.554 1.00 88.62 140 ALA A CA 1
ATOM 1101 C C . ALA A 1 140 ? 8.198 0.347 -14.124 1.00 88.62 140 ALA A C 1
ATOM 1103 O O . ALA A 1 140 ? 8.138 1.534 -13.798 1.00 88.62 140 ALA A O 1
ATOM 1104 N N . LYS A 1 141 ? 7.956 -0.629 -13.235 1.00 90.50 141 LYS A N 1
ATOM 1105 C CA . LYS A 1 141 ? 7.700 -0.359 -11.811 1.00 90.50 141 LYS A CA 1
ATOM 1106 C C . LYS A 1 141 ? 8.918 0.264 -11.124 1.00 90.50 141 LYS A C 1
ATOM 1108 O O . LYS A 1 141 ? 8.742 1.160 -10.304 1.00 90.50 141 LYS A O 1
ATOM 1113 N N . ASP A 1 142 ? 10.132 -0.182 -11.437 1.00 87.44 142 ASP A N 1
ATOM 1114 C CA . ASP A 1 142 ? 11.371 0.384 -10.897 1.00 87.44 142 ASP A CA 1
ATOM 1115 C C . ASP A 1 142 ? 11.602 1.825 -11.335 1.00 87.44 142 ASP A C 1
ATOM 1117 O O . ASP A 1 142 ? 11.887 2.689 -10.503 1.00 87.44 142 ASP A O 1
ATOM 1121 N N . GLU A 1 143 ? 11.443 2.099 -12.625 1.00 90.38 143 GLU A N 1
ATOM 1122 C CA . GLU A 1 143 ? 11.525 3.452 -13.169 1.00 90.38 143 GLU A CA 1
ATOM 1123 C C . GLU A 1 143 ? 10.490 4.365 -12.514 1.00 90.38 143 GLU A C 1
ATOM 1125 O O . GLU A 1 143 ? 10.843 5.438 -12.025 1.00 90.38 143 GLU A O 1
ATOM 1130 N N . PHE A 1 144 ? 9.248 3.894 -12.386 1.00 93.81 144 PHE A N 1
ATOM 1131 C CA . PHE A 1 144 ? 8.187 4.615 -11.692 1.00 93.81 144 PHE A CA 1
ATOM 1132 C C . PHE A 1 144 ? 8.550 4.910 -10.229 1.00 93.81 144 PHE A C 1
ATOM 1134 O O . PHE A 1 144 ? 8.441 6.051 -9.782 1.00 93.81 144 PHE A O 1
ATOM 1141 N N . ARG A 1 145 ? 9.036 3.911 -9.476 1.00 93.25 145 ARG A N 1
ATOM 1142 C CA . ARG A 1 145 ? 9.462 4.087 -8.074 1.00 93.25 145 ARG A CA 1
ATOM 1143 C C . ARG A 1 145 ? 10.600 5.094 -7.933 1.00 93.25 145 ARG A C 1
ATOM 1145 O O . ARG A 1 145 ? 10.643 5.821 -6.944 1.00 93.25 145 ARG A O 1
ATOM 1152 N N . ARG A 1 146 ? 11.531 5.136 -8.892 1.00 92.06 146 ARG A N 1
ATOM 1153 C CA . ARG A 1 146 ? 12.630 6.116 -8.902 1.00 92.06 146 ARG A CA 1
ATOM 1154 C C . ARG A 1 146 ? 12.126 7.516 -9.229 1.00 92.06 146 ARG A C 1
ATOM 1156 O O . ARG A 1 146 ? 12.541 8.462 -8.566 1.00 92.06 146 ARG A O 1
ATOM 1163 N N . GLN A 1 147 ? 11.251 7.635 -10.224 1.00 96.12 147 GLN A N 1
ATOM 1164 C CA . GLN A 1 147 ? 10.706 8.910 -10.678 1.00 96.12 147 GLN A CA 1
ATOM 1165 C C . GLN A 1 147 ? 9.828 9.570 -9.610 1.00 96.12 147 GLN A C 1
ATOM 1167 O O . GLN A 1 147 ? 9.997 10.754 -9.345 1.00 96.12 147 GLN A O 1
ATOM 1172 N N . PHE A 1 148 ? 8.946 8.797 -8.975 1.00 96.81 148 PHE A N 1
ATOM 1173 C CA . PHE A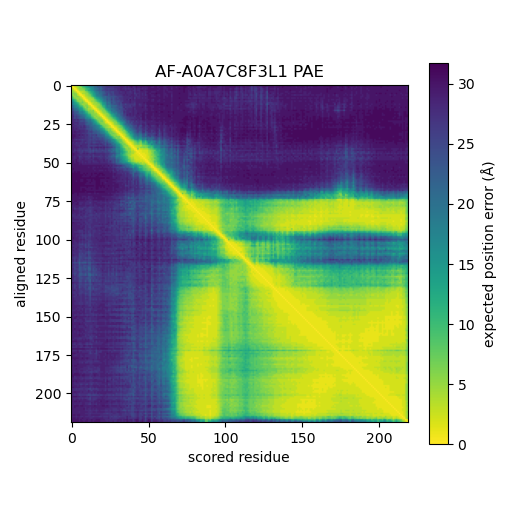 1 148 ? 7.951 9.285 -8.015 1.00 96.81 148 PHE A CA 1
ATOM 1174 C C . PHE A 1 148 ? 8.309 8.951 -6.563 1.00 96.81 148 PHE A C 1
ATOM 1176 O O . PHE A 1 148 ? 7.436 8.748 -5.721 1.00 96.81 148 PHE A O 1
ATOM 1183 N N . LYS A 1 149 ? 9.604 8.820 -6.248 1.00 96.25 149 LYS A N 1
ATOM 1184 C CA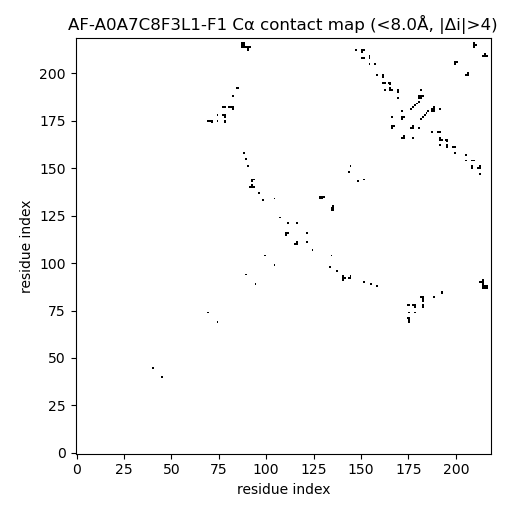 . LYS A 1 149 ? 10.070 8.374 -4.925 1.00 96.25 149 LYS A CA 1
ATOM 1185 C C . LYS A 1 149 ? 9.506 9.230 -3.787 1.00 96.25 149 LYS A C 1
ATOM 1187 O O . LYS A 1 149 ? 9.136 8.694 -2.743 1.00 96.25 149 LYS A O 1
ATOM 1192 N N . ASN A 1 150 ? 9.483 10.547 -3.975 1.00 97.75 150 ASN A N 1
ATOM 1193 C CA . ASN A 1 150 ? 9.056 11.481 -2.937 1.00 97.75 150 ASN A CA 1
ATOM 1194 C C . ASN A 1 150 ? 7.537 11.433 -2.760 1.00 97.75 150 ASN A C 1
ATOM 1196 O O . ASN A 1 150 ? 7.061 11.346 -1.635 1.00 97.75 150 ASN A O 1
ATOM 1200 N N . GLU A 1 151 ? 6.798 11.404 -3.866 1.00 98.12 151 GLU A N 1
ATOM 1201 C CA . GLU A 1 151 ? 5.341 11.315 -3.909 1.00 98.12 151 GLU A CA 1
ATOM 1202 C C . GLU A 1 151 ? 4.857 10.001 -3.295 1.00 98.12 151 GLU A C 1
ATOM 1204 O O . GLU A 1 151 ? 3.936 10.009 -2.486 1.00 98.12 151 GLU A O 1
ATOM 1209 N N . ILE A 1 152 ? 5.517 8.881 -3.610 1.00 97.25 152 ILE A N 1
ATOM 1210 C CA . ILE A 1 152 ? 5.241 7.579 -2.991 1.00 97.25 152 ILE A CA 1
ATOM 1211 C C . ILE A 1 152 ? 5.469 7.649 -1.480 1.00 97.25 152 ILE A C 1
ATOM 1213 O O . ILE A 1 152 ? 4.619 7.182 -0.728 1.00 97.25 152 ILE A O 1
ATOM 1217 N N . SER A 1 153 ? 6.592 8.218 -1.027 1.00 97.06 153 SER A N 1
ATOM 1218 C CA . SER A 1 153 ? 6.884 8.334 0.408 1.00 97.06 153 SER A CA 1
ATOM 1219 C C . SER A 1 153 ? 5.825 9.175 1.119 1.00 97.06 153 SER A C 1
ATOM 1221 O O . SER A 1 153 ? 5.223 8.710 2.079 1.00 97.06 153 SER A O 1
ATOM 1223 N N . GLU A 1 154 ? 5.549 10.377 0.611 1.00 98.06 154 GLU A N 1
ATOM 1224 C CA . GLU A 1 154 ? 4.579 11.309 1.194 1.00 98.06 154 GLU A CA 1
ATOM 1225 C C . GLU A 1 154 ? 3.168 10.705 1.243 1.00 98.06 154 GLU A C 1
ATOM 1227 O O . GLU A 1 154 ? 2.474 10.782 2.263 1.00 98.06 154 GLU A O 1
ATOM 1232 N N . TYR A 1 155 ? 2.759 10.057 0.152 1.00 97.88 155 TYR A N 1
ATOM 1233 C CA . TYR A 1 155 ? 1.468 9.397 0.047 1.00 97.88 155 TYR A CA 1
ATOM 1234 C C . TYR A 1 155 ? 1.347 8.235 1.038 1.00 97.88 155 TYR A C 1
ATOM 1236 O O . TYR A 1 155 ? 0.383 8.170 1.802 1.00 97.88 155 TYR A O 1
ATOM 1244 N N . MET A 1 156 ? 2.335 7.336 1.078 1.00 96.62 156 MET A N 1
ATOM 1245 C CA . MET A 1 156 ? 2.298 6.159 1.950 1.00 96.62 156 MET A CA 1
ATOM 1246 C C . MET A 1 156 ? 2.398 6.523 3.433 1.00 96.62 156 MET A C 1
ATOM 1248 O O . MET A 1 156 ? 1.720 5.895 4.250 1.00 96.62 156 MET A O 1
ATOM 1252 N N . ASP A 1 157 ? 3.170 7.552 3.785 1.00 97.75 157 ASP A N 1
ATOM 1253 C CA . ASP A 1 157 ? 3.240 8.072 5.154 1.00 97.75 157 ASP A CA 1
ATOM 1254 C C . ASP A 1 157 ? 1.872 8.607 5.606 1.00 97.75 157 ASP A C 1
ATOM 1256 O O . ASP A 1 157 ? 1.406 8.312 6.712 1.00 97.75 157 ASP A O 1
ATOM 1260 N N . SER A 1 158 ? 1.184 9.336 4.724 1.00 97.69 158 SER A N 1
ATOM 1261 C CA . SER A 1 158 ? -0.150 9.886 4.987 1.00 97.69 158 SER A CA 1
ATOM 1262 C C . SER A 1 158 ? -1.214 8.791 5.100 1.00 97.69 158 SER A C 1
ATOM 1264 O O . SER A 1 158 ? -1.998 8.786 6.051 1.00 97.69 158 SER A O 1
ATOM 1266 N N . ILE A 1 159 ? -1.200 7.812 4.191 1.00 97.38 159 ILE A N 1
ATOM 1267 C CA . ILE A 1 159 ? -2.078 6.633 4.234 1.00 97.38 159 ILE A CA 1
ATOM 1268 C C . ILE A 1 159 ? -1.872 5.842 5.531 1.00 97.38 159 ILE A C 1
ATOM 1270 O O . ILE A 1 159 ? -2.845 5.527 6.223 1.00 97.38 159 ILE A O 1
ATOM 1274 N N . GLY A 1 160 ? -0.619 5.577 5.909 1.00 96.75 160 GLY A N 1
ATOM 1275 C CA . GLY A 1 160 ? -0.289 4.892 7.158 1.00 96.75 160 GLY A CA 1
ATOM 127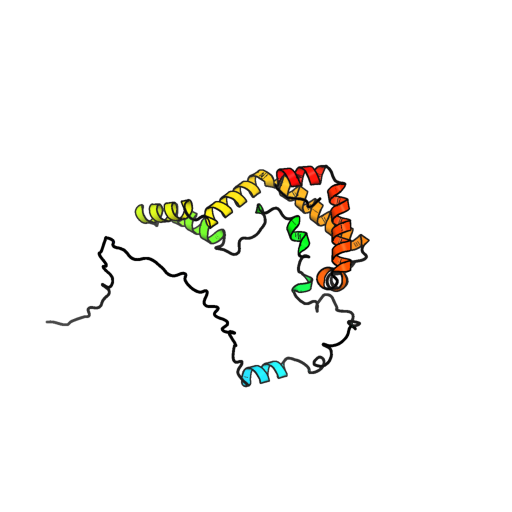6 C C . GLY A 1 160 ? -0.776 5.661 8.387 1.00 96.75 160 GLY A C 1
ATOM 1277 O O . GLY A 1 160 ? -1.370 5.074 9.296 1.00 96.75 160 GLY A O 1
ATOM 1278 N N . LYS A 1 161 ? -0.603 6.987 8.400 1.00 98.12 161 LYS A N 1
ATOM 1279 C CA . LYS A 1 161 ? -1.119 7.858 9.463 1.00 98.12 161 LYS A CA 1
ATOM 1280 C C . LYS A 1 161 ? -2.647 7.795 9.562 1.00 98.12 161 LYS A C 1
ATOM 1282 O O . LYS A 1 161 ? -3.163 7.569 10.656 1.00 98.12 161 LYS A O 1
ATOM 1287 N N . TYR A 1 162 ? -3.372 7.948 8.454 1.00 97.94 162 TYR A N 1
ATOM 1288 C CA . TYR A 1 162 ? -4.840 7.912 8.456 1.00 97.94 162 TYR A CA 1
ATOM 1289 C C . TYR A 1 162 ? -5.396 6.558 8.856 1.00 97.94 162 TYR A C 1
ATOM 1291 O O . TYR A 1 162 ? -6.389 6.503 9.582 1.00 97.94 162 TYR A O 1
ATOM 1299 N N . PHE A 1 163 ? -4.729 5.471 8.486 1.00 97.62 163 PHE A N 1
ATOM 1300 C CA . PHE A 1 163 ? -5.091 4.150 8.974 1.00 97.62 163 PHE A CA 1
ATOM 1301 C C . PHE A 1 163 ? -4.954 4.047 10.495 1.00 97.62 163 PHE A C 1
ATOM 1303 O O . PHE A 1 163 ? -5.906 3.666 11.173 1.00 97.62 163 PHE A O 1
ATOM 1310 N N . GLN A 1 164 ? -3.816 4.469 11.054 1.00 97.31 164 GLN A N 1
ATOM 1311 C CA . GLN A 1 164 ? -3.588 4.455 12.503 1.00 97.31 164 GLN A CA 1
ATOM 1312 C C . GLN A 1 164 ? -4.572 5.347 13.272 1.00 97.31 164 GLN A C 1
ATOM 1314 O O . GLN A 1 164 ? -5.046 4.974 14.346 1.00 97.31 164 GLN A O 1
ATOM 1319 N N . GLU A 1 165 ? -4.908 6.521 12.738 1.00 97.81 165 GLU A N 1
ATOM 1320 C CA . GLU A 1 165 ? -5.924 7.401 13.325 1.00 97.81 165 GLU A CA 1
ATOM 1321 C C . GLU A 1 165 ? -7.320 6.768 13.285 1.00 97.81 165 GLU A C 1
ATOM 1323 O O . GLU A 1 165 ? -8.037 6.814 14.284 1.00 97.81 165 GLU A O 1
ATOM 1328 N N . SER A 1 166 ? -7.676 6.119 12.175 1.00 97.81 166 SER A N 1
ATOM 1329 C CA . SER A 1 166 ? -8.973 5.451 12.000 1.00 97.81 166 SER A CA 1
ATOM 1330 C C . SER A 1 166 ? -9.121 4.238 12.915 1.00 97.81 166 SER A C 1
ATOM 1332 O O . SER A 1 166 ? -10.197 4.006 13.467 1.00 97.81 166 SER A O 1
ATOM 1334 N N . LEU A 1 167 ? -8.037 3.490 13.146 1.00 97.56 167 LEU A N 1
ATOM 1335 C CA . LEU A 1 167 ? -7.996 2.417 14.142 1.00 97.56 167 LEU A CA 1
ATOM 1336 C C . LEU A 1 167 ? -8.300 2.959 15.547 1.00 97.56 167 LEU A C 1
ATOM 1338 O O . LEU A 1 167 ? -9.203 2.459 16.221 1.00 97.56 167 LEU A O 1
ATOM 1342 N N . LYS A 1 168 ? -7.604 4.023 15.964 1.00 97.12 168 LYS A N 1
ATOM 1343 C CA . LYS A 1 168 ? -7.795 4.642 17.287 1.00 97.12 168 LYS A CA 1
ATOM 1344 C C . LYS A 1 168 ? -9.203 5.203 17.469 1.00 97.12 168 LYS A C 1
ATOM 1346 O O . LYS A 1 168 ? -9.812 4.983 18.514 1.00 97.12 168 LYS A O 1
ATOM 1351 N N . GLU A 1 169 ? -9.736 5.888 16.458 1.00 96.75 169 GLU A N 1
ATOM 1352 C CA . GLU A 1 169 ? -11.098 6.442 16.474 1.00 96.75 169 GLU A CA 1
ATOM 1353 C C . GLU A 1 169 ? -12.163 5.353 16.670 1.00 96.75 169 GLU A C 1
ATOM 1355 O O . GLU A 1 169 ? -13.139 5.556 17.388 1.00 96.75 169 GLU A O 1
ATOM 1360 N N . ASN A 1 170 ? -11.936 4.165 16.108 1.00 96.69 170 ASN A N 1
ATOM 1361 C CA . ASN A 1 170 ? -12.820 3.007 16.250 1.00 96.69 170 ASN A CA 1
ATOM 1362 C C . ASN A 1 170 ? -12.472 2.117 17.463 1.00 96.69 170 ASN A C 1
ATOM 1364 O O . ASN A 1 170 ? -12.938 0.980 17.578 1.00 96.69 170 ASN A O 1
ATOM 1368 N N . GLY A 1 171 ? -11.662 2.622 18.400 1.00 96.12 171 GLY A N 1
ATOM 1369 C CA . GLY A 1 171 ? -11.341 1.941 19.653 1.00 96.12 171 GLY A CA 1
ATOM 1370 C C . GLY A 1 171 ? -10.457 0.702 19.491 1.00 96.12 171 GLY A C 1
ATOM 1371 O O . GLY A 1 171 ? -10.550 -0.221 20.308 1.00 96.12 171 GLY A O 1
ATOM 1372 N N . VAL A 1 172 ? -9.636 0.647 18.442 1.00 95.94 172 VAL A N 1
ATOM 1373 C CA . VAL A 1 172 ? -8.596 -0.369 18.245 1.00 95.94 172 VAL A CA 1
ATOM 1374 C C . VAL A 1 172 ? -7.288 0.167 18.824 1.00 95.94 172 VAL A C 1
ATOM 1376 O O . VAL A 1 172 ? -6.654 1.034 18.227 1.00 95.94 172 VAL A O 1
ATOM 1379 N N . ASN A 1 173 ? -6.895 -0.321 20.006 1.00 93.69 173 ASN A N 1
ATOM 1380 C CA . ASN A 1 173 ? -5.758 0.226 20.762 1.00 93.69 173 ASN A CA 1
ATOM 1381 C C . ASN A 1 173 ? -4.623 -0.786 20.991 1.00 93.69 173 ASN A C 1
ATOM 1383 O O . ASN A 1 173 ? -3.617 -0.451 21.614 1.00 93.69 173 ASN A O 1
ATOM 1387 N N . SER A 1 174 ? -4.783 -2.020 20.516 1.00 93.00 174 SER A N 1
ATOM 1388 C CA . SER A 1 174 ? -3.828 -3.117 20.690 1.00 93.00 174 SER A CA 1
ATOM 1389 C C . SER A 1 174 ? -3.846 -4.062 19.487 1.00 93.00 174 SER A C 1
ATOM 1391 O O . SER A 1 174 ? -4.796 -4.052 18.701 1.00 93.00 174 SER A O 1
ATOM 1393 N N . ASN A 1 175 ? -2.829 -4.920 19.358 1.00 91.25 175 ASN A N 1
ATOM 1394 C CA . ASN A 1 175 ? -2.801 -5.943 18.306 1.00 91.25 175 ASN A CA 1
ATOM 1395 C C . ASN A 1 175 ? -3.930 -6.970 18.498 1.00 91.25 175 ASN A C 1
ATOM 1397 O O . ASN A 1 175 ? -4.555 -7.402 17.531 1.00 91.25 175 ASN A O 1
ATOM 1401 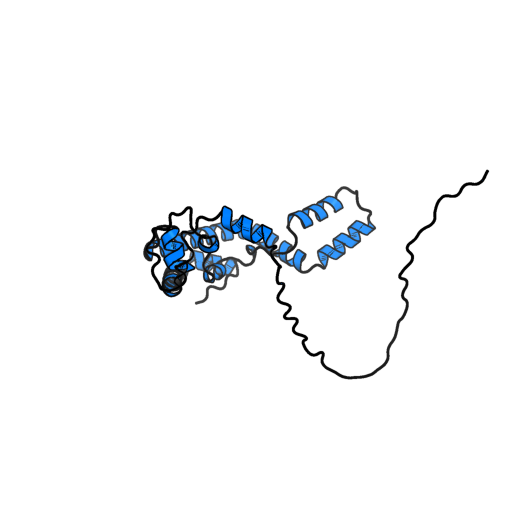N N . SER A 1 176 ? -4.249 -7.303 19.753 1.00 92.44 176 SER A N 1
ATOM 1402 C CA . SER A 1 176 ? -5.407 -8.135 20.098 1.00 92.44 176 SER A CA 1
ATOM 1403 C C . SER A 1 176 ? -6.732 -7.499 19.655 1.00 92.44 176 SER A C 1
ATOM 1405 O O . SER A 1 176 ? -7.571 -8.176 19.055 1.00 92.44 176 SER A O 1
ATOM 1407 N N . ASP A 1 177 ? -6.913 -6.188 19.874 1.00 94.62 177 ASP A N 1
ATOM 1408 C CA . ASP A 1 177 ? -8.087 -5.461 19.369 1.00 94.62 177 ASP A CA 1
ATOM 1409 C C . ASP A 1 177 ? -8.134 -5.465 17.846 1.00 94.62 177 ASP A C 1
ATOM 1411 O O . ASP A 1 177 ? -9.203 -5.663 17.276 1.00 94.62 177 ASP A O 1
ATOM 1415 N N . TYR A 1 178 ? -6.995 -5.246 17.189 1.00 95.44 178 TYR A N 1
ATOM 1416 C CA . TYR A 1 178 ? -6.908 -5.221 15.734 1.00 95.44 178 TYR A CA 1
ATOM 1417 C C . TYR A 1 178 ? -7.362 -6.553 15.140 1.00 95.44 178 TYR A C 1
ATOM 1419 O O . TYR A 1 178 ? -8.260 -6.593 14.298 1.00 95.44 178 TYR A O 1
ATOM 1427 N N . TYR A 1 179 ? -6.820 -7.657 15.651 1.00 95.00 179 TYR A N 1
ATOM 1428 C CA . TYR A 1 179 ? -7.214 -8.986 15.210 1.00 95.00 179 TYR A CA 1
ATOM 1429 C C . TYR A 1 179 ? -8.718 -9.228 15.412 1.00 95.00 179 TYR A C 1
ATOM 1431 O O . TYR A 1 179 ? -9.422 -9.621 14.483 1.00 95.00 179 TYR A O 1
ATOM 1439 N N . LYS A 1 180 ? -9.252 -8.916 16.597 1.00 93.94 180 LYS A N 1
ATOM 1440 C CA . LYS A 1 180 ? -10.670 -9.155 16.911 1.00 93.94 180 LYS A CA 1
ATOM 1441 C C . LYS A 1 180 ? -11.627 -8.252 16.128 1.00 93.94 180 LYS A C 1
ATOM 1443 O O . LYS A 1 180 ? -12.661 -8.730 15.677 1.00 93.94 180 LYS A O 1
ATOM 1448 N N . LYS A 1 181 ? -11.311 -6.963 15.989 1.00 95.50 181 LYS A N 1
ATOM 1449 C CA . LYS A 1 181 ? -12.232 -5.937 15.468 1.00 95.50 181 LYS A CA 1
ATOM 1450 C C . LYS A 1 181 ? -12.038 -5.613 13.990 1.00 95.50 181 LYS A C 1
ATOM 1452 O O . LYS A 1 181 ? -12.932 -5.032 13.398 1.00 95.50 181 LYS A O 1
ATOM 1457 N N . VAL A 1 182 ? -10.887 -5.928 13.404 1.00 96.12 182 VAL A N 1
ATOM 1458 C CA . VAL A 1 182 ? -10.583 -5.569 12.008 1.00 96.12 182 VAL A CA 1
ATOM 1459 C C . VAL A 1 182 ? -10.381 -6.806 11.145 1.00 96.12 182 VAL A C 1
ATOM 1461 O O . VAL A 1 182 ? -10.868 -6.842 10.016 1.00 96.12 182 VAL A O 1
ATOM 1464 N N . VAL A 1 183 ? -9.683 -7.821 11.663 1.00 94.31 183 VAL A N 1
ATOM 1465 C CA . VAL A 1 183 ? -9.418 -9.058 10.910 1.00 94.31 183 VAL A CA 1
ATOM 1466 C C . VAL A 1 183 ? -10.613 -10.013 10.978 1.00 94.31 183 VAL A C 1
ATOM 1468 O O . VAL A 1 183 ? -11.041 -10.533 9.950 1.00 94.31 183 VAL A O 1
ATOM 1471 N N . LEU A 1 184 ? -11.175 -10.240 12.171 1.00 93.94 184 LEU A N 1
ATOM 1472 C CA . LEU A 1 184 ? -12.287 -11.184 12.361 1.00 93.94 184 LEU A CA 1
ATOM 1473 C C . LEU A 1 184 ? -13.676 -10.561 12.157 1.00 93.94 184 LEU A C 1
ATOM 1475 O O . LEU A 1 184 ? -14.589 -11.239 11.684 1.00 93.94 184 LEU A O 1
ATOM 1479 N N . ASP A 1 185 ? -13.848 -9.288 12.511 1.00 96.25 185 ASP A N 1
ATOM 1480 C CA . ASP A 1 185 ? -15.129 -8.581 12.448 1.00 96.25 185 ASP A CA 1
ATOM 1481 C C . ASP A 1 185 ? -15.197 -7.677 11.211 1.00 96.25 185 ASP A C 1
ATOM 1483 O O . ASP A 1 185 ? -14.594 -6.604 11.159 1.00 96.25 185 ASP A O 1
ATOM 1487 N N . LYS A 1 186 ? -15.956 -8.116 10.202 1.00 94.62 186 LYS A N 1
ATOM 1488 C CA . LYS A 1 186 ? -16.104 -7.386 8.936 1.00 94.62 186 LYS A CA 1
ATOM 1489 C C . LYS A 1 186 ? -16.826 -6.050 9.099 1.00 94.62 186 LYS A C 1
ATOM 1491 O O . LYS A 1 186 ? -16.461 -5.099 8.414 1.00 94.62 186 LYS A O 1
ATOM 1496 N N . ASP A 1 187 ? -17.800 -5.959 10.000 1.00 96.00 187 ASP A N 1
ATOM 1497 C CA . ASP A 1 187 ? -18.593 -4.740 10.177 1.00 96.00 187 ASP A CA 1
ATOM 1498 C C . ASP A 1 187 ? -17.753 -3.645 10.841 1.00 96.00 187 ASP A C 1
ATOM 1500 O O . ASP A 1 187 ? -17.828 -2.474 10.469 1.00 96.00 187 ASP A O 1
ATOM 1504 N N . ASN A 1 188 ? -16.918 -4.010 11.817 1.00 95.56 188 ASN A N 1
ATOM 1505 C CA . ASN A 1 188 ? -15.973 -3.064 12.409 1.00 95.56 188 ASN A CA 1
ATOM 1506 C C . ASN A 1 188 ? -14.795 -2.752 11.469 1.00 95.56 188 ASN A C 1
ATOM 1508 O O . ASN A 1 188 ? -14.363 -1.598 11.426 1.00 95.56 188 ASN A O 1
ATOM 1512 N N . SER A 1 189 ? -14.337 -3.713 10.660 1.00 96.69 189 SER A N 1
ATOM 1513 C CA . SER A 1 189 ? -13.358 -3.465 9.589 1.00 96.69 189 SER A CA 1
ATOM 1514 C C . SER A 1 189 ? -13.849 -2.406 8.596 1.00 96.69 189 SER A C 1
ATOM 1516 O O . SER A 1 189 ? -13.111 -1.480 8.265 1.00 96.69 189 SER A O 1
ATOM 1518 N N . GLU A 1 190 ? -15.118 -2.488 8.191 1.00 97.50 190 GLU A N 1
ATOM 1519 C CA . GLU A 1 190 ? -15.760 -1.519 7.297 1.00 97.50 190 GLU A CA 1
ATOM 1520 C C . GLU A 1 190 ? -15.882 -0.126 7.940 1.00 97.50 190 GLU A C 1
ATOM 1522 O O . GLU A 1 190 ? -15.637 0.885 7.289 1.00 97.50 190 GLU A O 1
ATOM 1527 N N . LYS A 1 191 ? -16.178 -0.025 9.243 1.00 97.50 191 LYS A N 1
ATOM 1528 C CA . LYS A 1 191 ? -16.184 1.282 9.937 1.00 97.50 191 LYS A CA 1
ATOM 1529 C C . LYS A 1 191 ? -14.805 1.940 9.957 1.00 97.50 191 LYS A C 1
ATOM 1531 O O . LYS A 1 191 ? -14.701 3.156 9.778 1.00 97.50 191 LYS A O 1
ATOM 1536 N N . VAL A 1 192 ? -13.749 1.149 10.167 1.00 98.00 192 VAL A N 1
ATOM 1537 C CA . VAL A 1 192 ? -12.363 1.633 10.076 1.00 98.00 192 VAL A CA 1
ATOM 1538 C C . VAL A 1 192 ? -12.067 2.106 8.655 1.00 98.00 192 VAL A C 1
ATOM 1540 O O . VAL A 1 192 ? -11.526 3.199 8.489 1.00 98.00 192 VAL A O 1
ATOM 1543 N N . HIS A 1 193 ? -12.467 1.328 7.645 1.00 97.62 193 HIS A N 1
ATOM 1544 C CA . HIS A 1 193 ? -12.309 1.691 6.236 1.00 97.62 193 HIS A CA 1
ATOM 1545 C C . HIS A 1 193 ? -13.001 3.021 5.912 1.00 97.62 193 HIS A C 1
ATOM 1547 O O . HIS A 1 193 ? -12.357 3.929 5.395 1.00 97.62 193 HIS A O 1
ATOM 1553 N N . GLN A 1 194 ? -14.263 3.194 6.307 1.00 97.44 194 GLN A N 1
ATOM 1554 C CA . GLN A 1 194 ? -15.022 4.427 6.076 1.00 97.44 194 GLN A CA 1
ATOM 1555 C C . GLN A 1 194 ? -14.438 5.645 6.803 1.00 97.44 194 GLN A C 1
ATOM 1557 O O . GLN A 1 194 ? -14.448 6.748 6.254 1.00 97.44 194 GLN A O 1
ATOM 1562 N N . SER A 1 195 ? -13.933 5.484 8.033 1.00 97.56 195 SER A N 1
ATOM 1563 C CA . SER A 1 195 ? -13.238 6.574 8.741 1.00 97.56 195 SER A CA 1
ATOM 1564 C C . SER A 1 195 ? -11.978 6.998 7.980 1.00 97.56 195 SER A C 1
ATOM 1566 O O . SER A 1 195 ? -11.775 8.189 7.734 1.00 97.56 195 SER A O 1
ATOM 1568 N N . MET A 1 196 ? -11.189 6.029 7.513 1.00 97.38 196 MET A N 1
ATOM 1569 C CA . MET A 1 196 ? -9.990 6.298 6.724 1.00 97.38 196 MET A CA 1
ATOM 1570 C C . MET A 1 196 ? -10.333 6.968 5.394 1.00 97.38 196 MET A C 1
ATOM 1572 O O . MET A 1 196 ? -9.717 7.969 5.036 1.00 97.38 196 MET A O 1
ATOM 1576 N N . GLN A 1 197 ? -11.348 6.470 4.691 1.00 96.69 197 GLN A N 1
ATOM 1577 C CA . GLN A 1 197 ? -11.802 7.028 3.423 1.00 96.69 197 GLN A CA 1
ATOM 1578 C C . GLN A 1 197 ? -12.221 8.496 3.562 1.00 96.69 197 GLN A C 1
ATOM 1580 O O . GLN A 1 197 ? -11.760 9.329 2.788 1.00 96.69 197 GLN A O 1
ATOM 1585 N N . LYS A 1 198 ? -12.991 8.850 4.598 1.00 96.62 198 LYS A N 1
ATOM 1586 C CA . LYS A 1 198 ? -13.378 10.249 4.855 1.00 96.62 198 LYS A CA 1
ATOM 1587 C C . LYS A 1 198 ? -12.176 11.171 5.053 1.00 96.62 198 LYS A C 1
ATOM 1589 O O . LYS A 1 198 ? -12.209 12.320 4.615 1.00 96.62 198 LYS A O 1
ATOM 1594 N N . ARG A 1 199 ? -11.119 10.688 5.718 1.00 96.38 199 ARG A N 1
ATOM 1595 C CA . ARG A 1 199 ? -9.871 11.452 5.900 1.00 96.38 199 ARG A CA 1
ATOM 1596 C C . ARG A 1 199 ? -9.174 11.683 4.566 1.00 96.38 199 ARG A C 1
ATOM 1598 O O . ARG A 1 199 ? -8.773 12.807 4.293 1.00 96.38 199 ARG A O 1
ATOM 1605 N N . ILE A 1 200 ? -9.100 10.647 3.732 1.00 96.00 200 ILE A N 1
ATOM 1606 C CA . ILE A 1 200 ? -8.510 10.724 2.390 1.00 96.00 200 ILE A CA 1
ATOM 1607 C C . ILE A 1 200 ? -9.282 11.716 1.512 1.00 96.00 200 ILE A C 1
ATOM 1609 O O . ILE A 1 200 ? -8.679 12.595 0.908 1.00 96.00 200 ILE A O 1
ATOM 1613 N N . GLU A 1 201 ? -10.611 11.624 1.483 1.00 95.50 201 GLU A N 1
ATOM 1614 C CA . GLU A 1 201 ? -11.479 12.522 0.704 1.00 95.50 201 GLU A CA 1
ATOM 1615 C C . GLU A 1 201 ? -11.399 13.985 1.162 1.00 95.50 201 GLU A C 1
ATOM 1617 O O . GLU A 1 201 ? -11.666 14.900 0.385 1.00 95.50 201 GLU A O 1
ATOM 1622 N N . SER A 1 202 ? -11.018 14.211 2.420 1.00 96.25 202 SER A N 1
ATOM 1623 C CA . SER A 1 202 ? -10.871 15.546 3.004 1.00 96.25 202 SER A CA 1
ATOM 1624 C C . SER A 1 202 ? -9.456 16.121 2.870 1.00 96.25 202 SER A C 1
ATOM 1626 O O . SER A 1 202 ? -9.230 17.241 3.329 1.00 96.25 202 SER A O 1
ATOM 1628 N N . ASP A 1 203 ? -8.509 15.386 2.279 1.00 97.44 203 ASP A N 1
ATOM 1629 C CA . ASP A 1 203 ? -7.112 15.795 2.119 1.00 97.44 203 ASP A CA 1
ATOM 1630 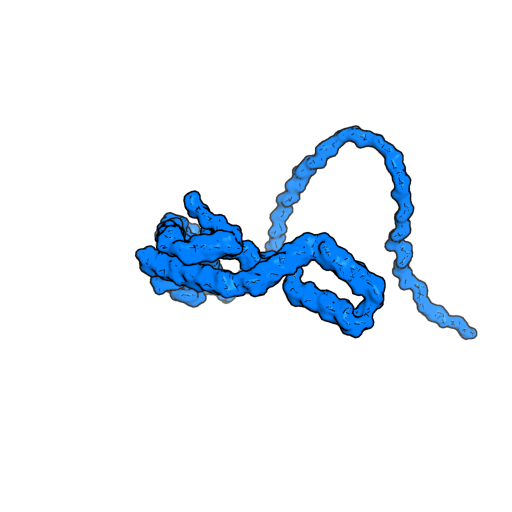C C . ASP A 1 203 ? -6.779 16.081 0.642 1.00 97.44 203 ASP A C 1
ATOM 1632 O O . ASP A 1 203 ? -6.468 15.159 -0.120 1.00 97.44 203 ASP A O 1
ATOM 1636 N N . PRO A 1 204 ? -6.785 17.360 0.215 1.00 97.19 204 PRO A N 1
ATOM 1637 C CA . PRO A 1 204 ? -6.515 17.724 -1.173 1.00 97.19 204 PRO A CA 1
ATOM 1638 C C . PRO A 1 204 ? -5.137 17.280 -1.668 1.00 97.19 204 PRO A C 1
ATOM 1640 O O . PRO A 1 204 ? -4.995 16.938 -2.841 1.00 97.19 204 PRO A O 1
ATOM 1643 N N . ARG A 1 205 ? -4.124 17.273 -0.790 1.00 97.44 205 ARG A N 1
ATOM 1644 C CA . ARG A 1 205 ? -2.767 16.867 -1.166 1.00 97.44 205 ARG A CA 1
ATOM 1645 C C . ARG A 1 205 ? -2.716 15.367 -1.413 1.00 97.44 205 ARG A C 1
ATOM 1647 O O . ARG A 1 205 ? -2.083 14.921 -2.366 1.00 97.44 205 ARG A O 1
ATOM 1654 N N . LEU A 1 206 ? -3.411 14.584 -0.594 1.00 96.62 206 LEU A N 1
ATOM 1655 C CA . LEU A 1 206 ? -3.456 13.140 -0.779 1.00 96.62 206 LEU A CA 1
ATOM 1656 C C . LEU A 1 206 ? -4.220 12.733 -2.045 1.00 96.62 206 LEU A C 1
ATOM 1658 O O . LEU A 1 206 ? -3.819 11.777 -2.709 1.00 96.62 206 LEU A O 1
ATOM 1662 N N . LEU A 1 207 ? -5.277 13.469 -2.401 1.00 96.75 207 LEU A N 1
ATOM 1663 C CA . LEU A 1 207 ? -6.001 13.276 -3.662 1.00 96.75 207 LEU A CA 1
ATOM 1664 C C . LEU A 1 207 ? -5.113 13.573 -4.880 1.00 96.75 207 LEU A C 1
ATOM 1666 O O . LEU A 1 207 ? -5.077 12.774 -5.814 1.00 96.75 207 LEU A O 1
ATOM 1670 N N . GLU A 1 208 ? -4.353 14.671 -4.847 1.00 96.94 208 GLU A N 1
ATOM 1671 C CA . GLU A 1 208 ? -3.375 15.010 -5.890 1.00 96.94 208 GLU A CA 1
ATOM 1672 C C . GLU A 1 208 ? -2.308 13.913 -6.034 1.00 96.94 208 GLU A C 1
ATOM 1674 O O . GLU A 1 208 ? -2.024 13.441 -7.135 1.00 96.94 208 GLU A O 1
ATOM 1679 N N . LEU A 1 209 ? -1.741 13.455 -4.914 1.00 97.62 209 LEU A N 1
ATOM 1680 C CA . LEU A 1 209 ? -0.762 12.369 -4.906 1.00 97.62 209 LEU A CA 1
ATOM 1681 C C . LEU A 1 209 ? -1.351 11.061 -5.450 1.00 97.62 209 LEU A C 1
ATOM 1683 O O . LEU A 1 209 ? -0.681 10.365 -6.209 1.00 97.62 209 LEU A O 1
ATOM 1687 N N . ALA A 1 210 ? -2.599 10.728 -5.110 1.00 96.31 210 ALA A N 1
ATOM 1688 C CA . ALA A 1 210 ? -3.270 9.545 -5.645 1.00 96.31 210 ALA A CA 1
ATOM 1689 C C . ALA A 1 210 ? -3.401 9.608 -7.175 1.00 96.31 210 ALA A C 1
ATOM 1691 O O . ALA A 1 210 ? -3.156 8.605 -7.847 1.00 96.31 210 ALA A O 1
ATOM 1692 N N . GLU A 1 211 ? -3.730 10.780 -7.726 1.00 96.31 211 GLU A N 1
ATOM 1693 C CA . GLU A 1 211 ? -3.809 11.004 -9.172 1.00 96.31 211 GLU A CA 1
ATOM 1694 C C . GLU A 1 211 ? -2.441 10.845 -9.846 1.00 96.31 211 GLU A C 1
ATOM 1696 O O . GLU A 1 211 ? -2.319 10.069 -10.798 1.00 96.31 211 GLU A O 1
ATOM 1701 N N . ILE A 1 212 ? -1.398 11.493 -9.309 1.00 96.06 212 ILE A N 1
ATOM 1702 C CA . ILE A 1 212 ? -0.013 11.361 -9.797 1.00 96.06 212 ILE A CA 1
ATOM 1703 C C . ILE A 1 212 ? 0.418 9.891 -9.807 1.00 96.06 212 ILE A C 1
ATOM 1705 O O . ILE A 1 212 ? 1.055 9.424 -10.753 1.00 96.06 212 ILE A O 1
ATOM 1709 N N . LEU A 1 213 ? 0.051 9.149 -8.760 1.00 96.19 213 LEU A N 1
ATOM 1710 C CA . LEU A 1 213 ? 0.445 7.758 -8.585 1.00 96.19 213 LEU A CA 1
ATOM 1711 C C . LEU A 1 213 ? -0.462 6.754 -9.323 1.00 96.19 213 LEU A C 1
ATOM 1713 O O . LEU A 1 213 ? -0.204 5.547 -9.272 1.00 96.19 213 LEU A O 1
ATOM 1717 N N . GLY A 1 214 ? -1.508 7.223 -10.012 1.00 94.62 214 GLY A N 1
ATOM 1718 C CA . GLY A 1 214 ? -2.446 6.384 -10.763 1.00 94.62 214 GLY A CA 1
ATOM 1719 C C . GLY A 1 214 ? -3.336 5.496 -9.887 1.00 94.62 214 GLY A C 1
ATOM 1720 O O . GLY A 1 214 ? -3.771 4.426 -10.325 1.00 94.62 214 GLY A O 1
ATOM 1721 N N . ILE A 1 215 ? -3.591 5.905 -8.645 1.00 93.75 215 ILE A N 1
ATOM 1722 C CA . ILE A 1 215 ? -4.403 5.171 -7.674 1.00 93.75 215 ILE A CA 1
ATOM 1723 C C . ILE A 1 215 ? -5.865 5.567 -7.846 1.00 93.75 215 ILE A C 1
ATOM 1725 O O . ILE A 1 215 ? -6.231 6.738 -7.784 1.00 93.75 215 ILE A O 1
ATOM 1729 N N . LYS A 1 216 ? -6.728 4.568 -8.033 1.00 89.88 216 LYS A N 1
ATOM 1730 C CA . LYS A 1 216 ? -8.173 4.780 -8.116 1.00 89.88 216 LYS A CA 1
ATOM 1731 C C . LYS A 1 216 ? -8.769 4.737 -6.719 1.00 89.88 216 LYS A C 1
ATOM 1733 O O . LYS A 1 216 ? -9.009 3.663 -6.174 1.00 89.88 216 LYS A O 1
ATOM 1738 N N . LEU A 1 217 ? -9.014 5.912 -6.157 1.00 85.19 217 LEU A N 1
ATOM 1739 C CA . LEU A 1 217 ? -9.806 6.043 -4.944 1.00 85.19 217 LEU A CA 1
ATOM 1740 C C . LEU A 1 217 ? -11.269 5.790 -5.324 1.00 85.19 217 LEU A C 1
ATOM 1742 O O . LEU A 1 217 ? -11.848 6.544 -6.106 1.00 85.19 217 LEU A O 1
ATOM 1746 N N . ASN A 1 218 ? -11.838 4.682 -4.843 1.00 66.81 218 ASN A N 1
ATOM 1747 C CA . ASN A 1 218 ? -13.258 4.392 -5.030 1.00 66.81 218 ASN A CA 1
ATOM 1748 C C . ASN A 1 218 ? -14.056 5.482 -4.302 1.00 66.81 218 ASN A C 1
ATOM 1750 O O . ASN A 1 218 ? -14.106 5.478 -3.075 1.00 66.81 218 ASN A O 1
ATOM 1754 N N . SER A 1 219 ? -14.606 6.417 -5.074 1.00 51.19 219 SER A N 1
ATOM 1755 C CA . SER A 1 219 ? -15.576 7.426 -4.639 1.00 51.19 219 SER A CA 1
ATOM 1756 C C . SER A 1 219 ? -16.989 6.972 -4.976 1.00 51.19 219 SER A C 1
ATOM 1758 O O . SER A 1 219 ? -17.143 6.199 -5.953 1.00 51.19 219 SER A O 1
#

Foldseek 3Di:
DDDDDDDDDDDDDDDDDDDDDDDDDDDDDDDDDPDPPDDDDDPVNVVVVVVVDDPPPPPDPDDDDPPDPCDPVNDDPLLVDDFPCLVLLAQPLPDDDPDDDPVNVVVLVVCLVPCVDDPVVSVVSVVCCVPPPVNVVNVVSVVLCVVCVVLNVVLVVLLVVLLVVLCVVLPNDDSSSCCVQQRVNPVSVVSSVVSSLVVCVVDPSNVVSCVVSVRDSDD

Secondary structure (DSSP, 8-state):
--------------------------PPP-------------HHHHHHHHHSS-SS-SS-SSSS---S---GGG--GGGGPPPGGGGGGS-GGGS--SSS-HHHHHHHHHHTTSS-S-HHHHHHHHHHHHH-HHHHHHHHHHHHHHHTHHHHHHHHHHHHHHHHHHHHHTT--SHHHHIIIIIS-HHHHHHHHHHHHHHHHT-HHHHHHHHHTT-----

pLDDT: mean 73.7, std 23.06, range [30.83, 98.12]

Solvent-accessible surface area (backbone atoms only — not comparable to full-atom values): 14105 Å² total; per-residue (Å²): 142,89,82,89,86,82,90,85,86,88,91,82,83,89,82,88,86,85,84,88,82,90,84,87,87,80,85,84,77,85,79,80,83,83,73,80,86,72,83,82,76,50,70,68,59,54,53,51,59,55,72,78,44,81,88,84,77,88,81,76,92,69,78,99,70,84,86,60,88,66,51,79,89,72,60,59,75,67,53,75,55,75,57,82,71,59,59,59,78,50,46,72,65,74,59,81,70,99,60,82,57,71,64,58,55,51,48,54,57,48,51,63,66,74,68,81,50,54,75,65,58,42,50,53,51,51,53,48,54,75,67,34,67,67,55,49,52,50,50,53,24,51,52,48,50,65,75,41,43,64,55,50,49,56,42,52,54,50,51,54,48,39,47,54,51,19,35,48,75,71,70,33,85,47,66,53,40,39,27,56,40,40,67,70,26,64,72,50,29,48,53,32,48,52,48,28,48,56,53,50,78,69,30,71,67,54,50,51,41,30,57,78,59,69,42,71,77,89,124